Protein AF-A0A6N7Q550-F1 (afdb_monomer_lite)

Organism: NCBI:txid889282

Radius of gyration: 35.79 Å; chains: 1; bounding box: 96×44×86 Å

pLDDT: mean 74.26, std 22.02, range [36.41, 98.5]

Foldseek 3Di:
DDAAQLFLQFDPWDDDPLETDGDDGDDLCPVQPQWDWDQDRHPGIDTHGHFAFDPLQFLQFDRWTTDPSHTGGHGHDFDPPDPQWDWDQDRHPGIDTHGHPPVPVPDPDDDDDDDDDDDDDDDDDDDDDDDDDDDDDDDDDDDDDDDDDDDDPDDPPPPCPNYDHNDPPPPPDDDDDDDDDDDDDDDDDDDDDD

Secondary structure (DSSP, 8-state):
-----S-TTEES-EEETTEEE--EEPP---S-TTEEEEEETTTEEEEEE---B---S-TTEEEEEEETTEEEEEEPP---S-TTEEEEEETTTEEEEEEPTTTTSS---------------------------------------------------TT----B-TT---------------------------

InterPro domains:
  IPR001673 Dictyostelium repeat [PF00526] (27-49)
  IPR001673 Dictyostelium repeat [PF00526] (78-100)

Structure (mmCIF, N/CA/C/O backbone):
data_AF-A0A6N7Q550-F1
#
_entry.id   AF-A0A6N7Q550-F1
#
loop_
_atom_site.group_PDB
_atom_site.id
_atom_site.type_symbol
_atom_site.label_atom_id
_atom_site.label_alt_id
_atom_site.label_comp_id
_atom_site.label_asym_id
_atom_site.label_entity_id
_atom_site.label_seq_id
_atom_site.pdbx_PDB_ins_code
_atom_site.Cartn_x
_atom_site.Cartn_y
_atom_site.Cartn_z
_atom_site.occupancy
_atom_site.B_iso_or_equiv
_atom_site.auth_seq_id
_atom_site.auth_comp_id
_atom_site.auth_asym_id
_atom_site.auth_atom_id
_atom_site.pdbx_PDB_model_num
ATOM 1 N N . MET A 1 1 ? -32.031 -8.265 25.561 1.00 53.53 1 MET A N 1
ATOM 2 C CA . MET A 1 1 ? -31.658 -7.204 26.516 1.00 53.53 1 MET A CA 1
ATOM 3 C C . MET A 1 1 ? -30.189 -6.912 26.286 1.00 53.53 1 MET A C 1
ATOM 5 O O . MET A 1 1 ? -29.394 -7.819 26.474 1.00 53.53 1 MET A O 1
ATOM 9 N N . ALA A 1 2 ? -29.855 -5.738 25.752 1.00 69.31 2 ALA A N 1
ATOM 10 C CA . ALA A 1 2 ? -28.468 -5.368 25.477 1.00 69.31 2 ALA A CA 1
ATOM 11 C C . ALA A 1 2 ? -27.873 -4.733 26.741 1.00 69.31 2 ALA A C 1
ATOM 13 O O . ALA A 1 2 ? -28.322 -3.668 27.162 1.00 69.31 2 ALA A O 1
ATOM 14 N N . CYS A 1 3 ? -26.926 -5.429 27.365 1.00 81.44 3 CYS A N 1
ATOM 15 C CA . CYS A 1 3 ? -26.019 -4.860 28.358 1.00 81.44 3 CYS A CA 1
ATOM 16 C C . CYS A 1 3 ? -24.842 -4.257 27.584 1.00 81.44 3 CYS A C 1
ATOM 18 O O . CYS A 1 3 ? -24.388 -4.889 26.641 1.00 81.44 3 CYS A O 1
ATOM 20 N N . ALA A 1 4 ? -24.352 -3.080 27.960 1.00 87.12 4 ALA A N 1
ATOM 21 C CA . ALA A 1 4 ? -23.122 -2.523 27.403 1.00 87.12 4 ALA A CA 1
ATOM 22 C C . ALA A 1 4 ? -22.236 -2.063 28.560 1.00 87.12 4 ALA A C 1
ATOM 24 O O . ALA A 1 4 ? -22.695 -1.327 29.438 1.00 87.12 4 ALA A O 1
ATOM 25 N N . ASP A 1 5 ? -20.989 -2.515 28.585 1.00 88.00 5 ASP A N 1
ATOM 26 C CA . ASP A 1 5 ? -19.992 -2.138 29.592 1.00 88.00 5 ASP A CA 1
ATOM 27 C C . ASP A 1 5 ? -19.300 -0.799 29.275 1.00 88.00 5 ASP A C 1
ATOM 29 O O . ASP A 1 5 ? -18.474 -0.330 30.050 1.00 88.00 5 ASP A O 1
ATOM 33 N N . GLY A 1 6 ? -19.671 -0.171 28.156 1.00 87.38 6 GLY A N 1
ATOM 34 C CA . GLY A 1 6 ? -19.106 1.100 27.719 1.00 87.38 6 GLY A CA 1
ATOM 35 C C . GLY A 1 6 ? -17.716 0.977 27.093 1.00 87.38 6 GLY A C 1
ATOM 36 O O . GLY A 1 6 ? -17.133 2.016 26.789 1.00 87.38 6 GLY A O 1
ATOM 37 N N . ASP A 1 7 ? -17.213 -0.245 26.889 1.00 91.19 7 ASP A N 1
ATOM 38 C CA . ASP A 1 7 ? -15.961 -0.530 26.199 1.00 91.19 7 ASP A CA 1
ATOM 39 C C . ASP A 1 7 ? -16.253 -1.058 24.787 1.00 91.19 7 ASP A C 1
ATOM 41 O O . ASP A 1 7 ? -16.645 -2.207 24.588 1.00 91.19 7 ASP A O 1
ATOM 45 N N . ALA A 1 8 ? -16.033 -0.213 23.779 1.00 91.94 8 ALA A N 1
ATOM 46 C CA . ALA A 1 8 ? -16.197 -0.580 22.372 1.00 91.94 8 ALA A CA 1
ATOM 47 C C . ALA A 1 8 ? -15.233 -1.697 21.912 1.00 91.94 8 ALA A C 1
ATOM 49 O O . ALA A 1 8 ? -15.414 -2.266 20.832 1.00 91.94 8 ALA A O 1
ATOM 50 N N . CYS A 1 9 ? -14.218 -2.014 22.718 1.00 95.19 9 CYS A N 1
ATOM 51 C CA . CYS A 1 9 ? -13.214 -3.039 22.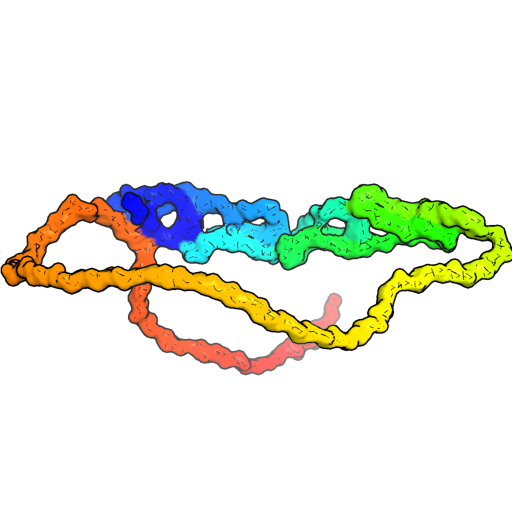461 1.00 95.19 9 CYS A CA 1
ATOM 52 C C . CYS A 1 9 ? -13.575 -4.408 23.011 1.00 95.19 9 CYS A C 1
ATOM 54 O O . CYS A 1 9 ? -12.775 -5.339 22.887 1.00 95.19 9 CYS A O 1
ATOM 56 N N . THR A 1 10 ? -14.762 -4.561 23.592 1.00 92.88 10 THR A N 1
ATOM 57 C CA . THR A 1 10 ? -15.270 -5.862 24.006 1.00 92.88 10 THR A CA 1
ATOM 58 C C . THR A 1 10 ? -16.612 -6.163 23.349 1.00 92.88 10 THR A C 1
ATOM 60 O O . THR A 1 10 ? -17.285 -5.278 22.829 1.00 92.88 10 THR A O 1
ATOM 63 N N . THR A 1 11 ? -16.957 -7.447 23.290 1.00 90.75 11 THR A N 1
ATOM 64 C CA . THR A 1 11 ? -18.253 -7.933 22.799 1.00 90.75 11 THR A CA 1
ATOM 65 C C . THR A 1 11 ? -18.759 -9.073 23.665 1.00 90.75 11 THR A C 1
ATOM 67 O O . THR A 1 11 ? -17.987 -9.736 24.362 1.00 90.75 11 THR A O 1
ATOM 70 N N . GLY A 1 12 ? -20.057 -9.366 23.578 1.00 89.25 12 GLY A N 1
ATOM 71 C CA . GLY A 1 12 ? -20.648 -10.494 24.302 1.00 89.25 12 GLY A CA 1
ATOM 72 C C . GLY A 1 12 ? -20.797 -10.179 25.785 1.00 89.25 12 GLY A C 1
ATOM 73 O O . GLY A 1 12 ? -20.497 -11.005 26.644 1.00 89.25 12 GLY A O 1
ATOM 74 N N . GLU A 1 13 ? -21.231 -8.957 26.062 1.00 89.75 13 GLU A N 1
ATOM 75 C CA . GLU A 1 13 ? -21.339 -8.374 27.382 1.00 89.75 13 GLU A CA 1
ATOM 76 C C . GLU A 1 13 ? -22.322 -9.179 28.225 1.00 89.75 13 GLU A C 1
ATOM 78 O O . GLU A 1 13 ? -23.450 -9.488 27.822 1.00 89.75 13 GLU A O 1
ATOM 83 N N . THR A 1 14 ? -21.897 -9.495 29.442 1.00 88.88 14 THR A N 1
ATOM 84 C CA . THR A 1 14 ? -22.722 -10.220 30.402 1.00 88.88 14 THR A CA 1
ATOM 85 C C . THR A 1 14 ? -23.110 -9.315 31.550 1.00 88.88 14 THR A C 1
ATOM 87 O O . THR A 1 14 ? -22.325 -8.482 31.996 1.00 88.88 14 THR A O 1
ATOM 90 N N . CYS A 1 15 ? -24.317 -9.505 32.070 1.00 88.12 15 CYS A N 1
ATOM 91 C CA . CYS A 1 15 ? -24.703 -8.859 33.310 1.00 88.12 15 CYS A CA 1
ATOM 92 C C . CYS A 1 15 ? -24.323 -9.727 34.504 1.00 88.12 15 CYS A C 1
ATOM 94 O O . CYS A 1 15 ? -24.801 -10.856 34.634 1.00 88.12 15 CYS A O 1
ATOM 96 N N . SER A 1 16 ? -23.505 -9.179 35.397 1.00 85.38 16 SER A N 1
ATOM 97 C CA . SER A 1 16 ? -23.118 -9.829 36.644 1.00 85.38 16 SER A CA 1
ATOM 98 C C . SER A 1 16 ? -23.227 -8.836 37.795 1.00 85.38 16 SER A C 1
ATOM 100 O O . SER A 1 16 ? -22.665 -7.744 37.748 1.00 85.38 16 SER A O 1
ATOM 102 N N . GLY A 1 17 ? -24.006 -9.182 38.824 1.00 79.62 17 GLY A N 1
ATOM 103 C CA . GLY A 1 17 ? -24.169 -8.334 40.012 1.00 79.62 17 GLY A CA 1
ATOM 104 C C . GLY A 1 17 ? -24.778 -6.949 39.745 1.00 79.62 17 GLY A C 1
ATOM 105 O O . GLY A 1 17 ? -24.508 -6.021 40.500 1.00 79.62 17 GLY A O 1
ATOM 106 N N . GLY A 1 18 ? -25.572 -6.794 38.678 1.00 82.44 18 GLY A N 1
ATOM 107 C CA . GLY A 1 18 ? -26.181 -5.515 38.285 1.00 82.44 18 GLY A CA 1
ATOM 108 C C . GLY A 1 18 ? -25.267 -4.574 37.485 1.00 82.44 18 GLY A C 1
ATOM 109 O O . GLY A 1 18 ? -25.652 -3.446 37.174 1.00 82.44 18 GLY A O 1
ATOM 110 N N . ALA A 1 19 ? -24.073 -5.032 37.105 1.00 85.00 19 ALA A N 1
ATOM 111 C CA . ALA A 1 19 ? -23.170 -4.319 36.208 1.00 85.00 19 ALA A CA 1
ATOM 112 C C . ALA A 1 19 ? -22.983 -5.092 34.898 1.00 85.00 19 ALA A C 1
ATOM 114 O O . ALA A 1 19 ? -22.941 -6.326 34.892 1.00 85.00 19 ALA A O 1
ATOM 115 N N . CYS A 1 20 ? -22.862 -4.357 33.793 1.00 88.62 20 CYS A N 1
ATOM 116 C CA . CYS A 1 20 ? -22.411 -4.923 32.527 1.00 88.62 20 CYS A CA 1
ATOM 117 C C . CYS A 1 20 ? -20.894 -5.107 32.562 1.00 88.62 20 CYS A C 1
ATOM 119 O O . CYS A 1 20 ? -20.170 -4.170 32.891 1.00 88.62 20 CYS A O 1
ATOM 121 N N . THR A 1 21 ? -20.425 -6.302 32.220 1.00 88.56 21 THR A N 1
ATOM 122 C CA . THR A 1 21 ? -19.001 -6.618 32.085 1.00 88.56 21 THR A CA 1
ATOM 123 C C . THR A 1 21 ? -18.698 -7.009 30.649 1.00 88.56 21 THR A C 1
ATOM 125 O O . THR A 1 21 ? -19.424 -7.836 30.085 1.00 88.56 21 THR A O 1
ATOM 128 N N . GLY A 1 22 ? -17.618 -6.458 30.096 1.00 89.06 22 GLY A N 1
ATOM 129 C CA . GLY A 1 22 ? -17.110 -6.816 28.780 1.00 89.06 22 GLY A CA 1
ATOM 130 C C . GLY A 1 22 ? -16.807 -8.298 28.659 1.00 89.06 22 GLY A C 1
ATOM 131 O O . GLY A 1 22 ? -16.375 -8.943 29.620 1.00 89.06 22 GLY A O 1
ATOM 132 N N . GLY A 1 23 ? -17.096 -8.844 27.483 1.00 89.25 23 GLY A N 1
ATOM 133 C CA . GLY A 1 23 ? -16.819 -10.236 27.163 1.00 89.25 23 GLY A CA 1
ATOM 134 C C . GLY A 1 23 ? -15.462 -10.394 26.481 1.00 89.25 23 GLY A C 1
ATOM 135 O O . GLY A 1 23 ? -14.417 -10.078 27.046 1.00 89.25 23 GLY A O 1
ATOM 136 N N . ALA A 1 24 ? -15.469 -10.946 25.270 1.00 92.31 24 ALA A N 1
ATOM 137 C CA . ALA A 1 24 ? -14.250 -11.175 24.503 1.00 92.31 24 ALA A CA 1
ATOM 138 C C . ALA A 1 24 ? -13.718 -9.865 23.905 1.00 92.31 24 ALA A C 1
ATOM 140 O O . ALA A 1 24 ? -14.503 -9.019 23.480 1.00 92.31 24 ALA A O 1
ATOM 141 N N . ALA A 1 25 ? -12.390 -9.734 23.826 1.00 92.69 25 ALA A N 1
ATOM 142 C CA . ALA A 1 25 ? -11.756 -8.622 23.127 1.00 92.69 25 ALA A CA 1
ATOM 143 C C . ALA A 1 25 ? -12.104 -8.661 21.632 1.00 92.69 25 ALA A C 1
ATOM 145 O O . ALA A 1 25 ? -11.993 -9.705 20.981 1.00 92.69 25 ALA A O 1
ATOM 146 N N . THR A 1 26 ? -12.508 -7.516 21.098 1.00 92.50 26 THR A N 1
ATOM 147 C CA . THR A 1 26 ? -12.774 -7.324 19.674 1.00 92.50 26 THR A CA 1
ATOM 148 C C . THR A 1 26 ? -11.454 -7.248 18.914 1.00 92.50 26 THR A C 1
ATOM 150 O O . THR A 1 26 ? -10.535 -6.534 19.315 1.00 92.50 26 THR A O 1
ATOM 153 N N . SER A 1 27 ? -11.354 -7.977 17.801 1.00 95.12 27 SER A N 1
ATOM 154 C CA . SER A 1 27 ? -10.226 -7.828 16.879 1.00 95.12 27 SER A CA 1
ATOM 155 C C . SER A 1 27 ? -10.394 -6.546 16.071 1.00 95.12 27 SER A C 1
ATOM 157 O O . SER A 1 27 ? -11.405 -6.395 15.386 1.00 95.12 27 SER A O 1
ATOM 159 N N . CYS A 1 28 ? -9.400 -5.661 16.131 1.00 96.19 28 CYS A N 1
ATOM 160 C CA . CYS A 1 28 ? -9.320 -4.461 15.295 1.00 96.19 28 CYS A CA 1
ATOM 161 C C . CYS A 1 28 ? -8.359 -4.616 14.115 1.00 96.19 28 CYS A C 1
ATOM 163 O O . CYS A 1 28 ? -7.995 -3.619 13.517 1.00 96.19 28 CYS A O 1
ATOM 165 N N . ASP A 1 29 ? -7.942 -5.838 13.792 1.00 96.88 29 ASP A N 1
ATOM 166 C CA . ASP A 1 29 ? -7.138 -6.105 12.599 1.00 96.88 29 ASP A CA 1
ATOM 167 C C . ASP A 1 29 ? -7.963 -5.817 11.333 1.00 96.88 29 ASP A C 1
ATOM 169 O O . ASP A 1 29 ? -8.982 -6.479 11.095 1.00 96.88 29 ASP A O 1
ATOM 173 N N . ASP A 1 30 ? -7.557 -4.814 10.551 1.00 96.88 30 ASP A N 1
ATOM 174 C CA . ASP A 1 30 ? -8.179 -4.481 9.262 1.00 96.88 30 ASP A CA 1
ATOM 175 C C . ASP A 1 30 ? -7.516 -5.198 8.072 1.00 96.88 30 ASP A C 1
ATOM 177 O O . ASP A 1 30 ? -7.965 -5.06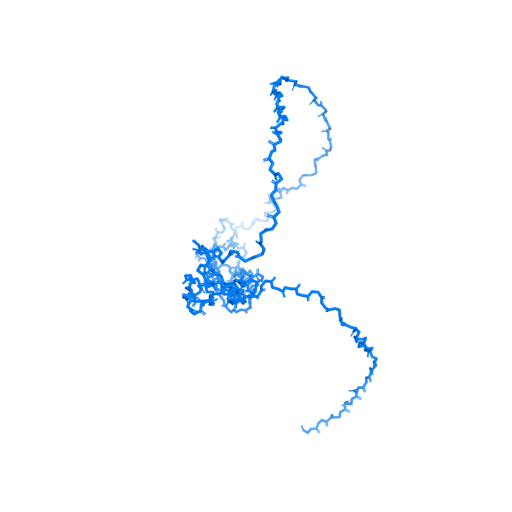8 6.927 1.00 96.88 30 ASP A O 1
ATOM 181 N N . GLY A 1 31 ? -6.480 -5.997 8.336 1.00 96.94 31 GLY A N 1
ATOM 182 C CA . GLY A 1 31 ? -5.702 -6.724 7.345 1.00 96.94 31 GLY A CA 1
ATOM 183 C C . GLY A 1 31 ? -4.740 -5.848 6.543 1.00 96.94 31 GLY A C 1
ATOM 184 O O . GLY A 1 31 ? -4.132 -6.346 5.589 1.00 96.94 31 GLY A O 1
ATOM 185 N N . ASN A 1 32 ? -4.591 -4.566 6.882 1.00 97.19 32 ASN A N 1
ATOM 186 C CA . ASN A 1 32 ? -3.676 -3.663 6.209 1.00 97.19 32 ASN A CA 1
ATOM 187 C C . ASN A 1 32 ? -2.358 -3.549 6.986 1.00 97.19 32 ASN A C 1
ATOM 189 O O . ASN A 1 32 ? -2.243 -2.910 8.020 1.00 97.19 32 ASN A O 1
ATOM 193 N N . LEU A 1 33 ? -1.292 -4.108 6.418 1.00 97.31 33 LEU A N 1
ATOM 194 C CA . LEU A 1 33 ? 0.058 -4.025 6.991 1.00 97.31 33 LEU A CA 1
ATOM 195 C C . LEU A 1 33 ? 0.583 -2.580 7.154 1.00 97.31 33 LEU A C 1
ATOM 197 O O . LEU A 1 33 ? 1.533 -2.343 7.902 1.00 97.31 33 LEU A O 1
ATOM 201 N N . CYS A 1 34 ? -0.006 -1.623 6.430 1.00 98.38 34 CYS A N 1
ATOM 202 C CA . CYS A 1 34 ? 0.349 -0.209 6.487 1.00 98.38 34 CYS A CA 1
ATOM 203 C C . CYS A 1 34 ? -0.445 0.596 7.515 1.00 98.38 34 CYS A C 1
ATOM 205 O O . CYS A 1 34 ? -0.352 1.831 7.528 1.00 98.38 34 CYS A O 1
ATOM 207 N N . THR A 1 35 ? -1.196 -0.076 8.381 1.00 98.31 35 THR A N 1
ATOM 208 C CA . THR A 1 35 ? -1.847 0.512 9.545 1.00 98.31 35 THR A CA 1
ATOM 209 C C . THR A 1 35 ? -1.381 -0.167 10.824 1.00 98.31 35 THR A C 1
ATOM 211 O O . THR A 1 35 ? -1.096 -1.359 10.870 1.00 98.31 35 THR A O 1
ATOM 214 N N . ASP A 1 36 ? -1.262 0.636 11.876 1.00 97.88 36 ASP A N 1
ATOM 215 C CA . ASP A 1 36 ? -1.153 0.145 13.239 1.00 97.88 36 ASP A CA 1
ATOM 216 C C . ASP A 1 36 ? -2.564 0.101 13.826 1.00 97.88 36 ASP A C 1
ATOM 218 O O . ASP A 1 36 ? -3.222 1.142 13.977 1.00 97.88 36 ASP A O 1
ATOM 222 N N . ASP A 1 37 ? -3.014 -1.110 14.139 1.00 97.81 37 ASP A N 1
ATOM 223 C CA . ASP A 1 37 ? -4.346 -1.359 14.667 1.00 97.81 37 ASP A CA 1
ATOM 224 C C . ASP A 1 37 ? -4.368 -1.226 16.182 1.00 97.81 37 ASP A C 1
ATOM 226 O O . ASP A 1 37 ? -3.602 -1.857 16.919 1.00 97.81 37 ASP A O 1
ATOM 230 N N . ALA A 1 38 ? -5.292 -0.410 16.663 1.00 96.31 38 ALA A N 1
ATOM 231 C CA . ALA A 1 38 ? -5.529 -0.229 18.079 1.00 96.31 38 ALA A CA 1
ATOM 232 C C . ALA A 1 38 ? -7.025 -0.151 18.344 1.00 96.31 38 ALA A C 1
ATOM 234 O O . ALA A 1 38 ? -7.793 0.363 17.532 1.00 96.31 38 ALA A O 1
ATOM 235 N N . CYS A 1 39 ? -7.430 -0.634 19.512 1.00 96.94 39 CYS A N 1
ATOM 236 C CA . CYS A 1 39 ? -8.781 -0.433 19.988 1.00 96.94 39 CYS A CA 1
ATOM 237 C C . CYS A 1 39 ? -8.803 0.622 21.093 1.00 96.94 39 CYS A C 1
ATOM 239 O O . CYS A 1 39 ? -8.180 0.444 22.141 1.00 96.94 39 CYS A O 1
ATOM 241 N N . ASP A 1 40 ? -9.519 1.715 20.845 1.00 95.69 40 ASP A N 1
ATOM 242 C CA . ASP A 1 40 ? -9.835 2.720 21.850 1.00 95.69 40 ASP A CA 1
ATOM 243 C C . ASP A 1 40 ? -11.183 2.367 22.508 1.00 95.69 40 ASP A C 1
ATOM 245 O O . ASP A 1 40 ? -12.190 2.269 21.804 1.00 95.69 40 ASP A O 1
ATOM 249 N N . PRO A 1 41 ? -11.256 2.206 23.841 1.00 91.50 41 PRO A N 1
ATOM 250 C CA . PRO A 1 41 ? -12.490 1.803 24.519 1.00 91.50 41 PRO A CA 1
ATOM 251 C C . PRO A 1 41 ? -13.698 2.721 24.292 1.00 91.50 41 PRO A C 1
ATOM 253 O O . PRO A 1 41 ? -14.827 2.321 24.557 1.00 91.50 41 PRO A O 1
ATOM 256 N N . GLN A 1 42 ? -13.496 3.968 23.853 1.00 91.62 42 GLN A N 1
ATOM 257 C CA . GLN A 1 42 ? -14.566 4.940 23.608 1.00 91.62 42 GLN A CA 1
ATOM 258 C C . GLN A 1 42 ? -14.852 5.146 22.119 1.00 91.62 42 GLN A C 1
ATOM 260 O O . GLN A 1 42 ? -16.009 5.322 21.737 1.00 91.62 42 GLN A O 1
ATOM 265 N N . LEU A 1 43 ? -13.815 5.158 21.280 1.00 92.81 43 LEU A N 1
ATOM 266 C CA . LEU A 1 43 ? -13.932 5.393 19.837 1.00 92.81 43 LEU A CA 1
ATOM 267 C C . LEU A 1 43 ? -14.107 4.096 19.034 1.00 92.81 43 LEU A C 1
ATOM 269 O O . LEU A 1 43 ? -14.594 4.145 17.905 1.00 92.81 43 LEU A O 1
ATOM 273 N N . GLY A 1 44 ? -13.755 2.950 19.618 1.00 94.50 44 GLY A N 1
ATOM 274 C CA . GLY A 1 44 ? -13.705 1.651 18.956 1.00 94.50 44 GLY A CA 1
ATOM 275 C C . GLY A 1 44 ? -12.388 1.431 18.215 1.00 94.50 44 GLY A C 1
ATOM 276 O O . GLY A 1 44 ? -11.342 1.964 18.589 1.00 94.50 44 GLY A O 1
ATOM 277 N N . CYS A 1 45 ? -12.432 0.619 17.160 1.00 97.00 45 CYS A N 1
ATOM 278 C CA . CYS A 1 45 ? -11.248 0.331 16.359 1.00 97.00 45 CYS A CA 1
ATOM 279 C C . CYS A 1 45 ? -10.710 1.582 15.657 1.00 97.00 45 CYS A C 1
ATOM 281 O O . CYS A 1 45 ? -11.449 2.377 15.074 1.00 97.00 45 CYS A O 1
ATOM 283 N N . THR A 1 46 ? -9.392 1.723 15.710 1.00 97.44 46 THR A N 1
ATOM 284 C CA . THR A 1 46 ? -8.621 2.795 15.090 1.00 97.44 46 THR A CA 1
ATOM 285 C C . THR A 1 46 ? -7.472 2.186 14.302 1.00 97.44 46 THR A C 1
ATOM 287 O O . THR A 1 46 ? -6.784 1.300 14.803 1.00 97.44 46 THR A O 1
ATOM 290 N N . HIS A 1 47 ? -7.259 2.695 13.090 1.00 97.69 47 HIS A N 1
ATOM 291 C CA . HIS A 1 47 ? -6.243 2.204 12.160 1.00 97.69 47 HIS A CA 1
ATOM 292 C C . HIS A 1 47 ? -5.383 3.392 11.744 1.00 97.69 47 HIS A C 1
ATOM 294 O O . HIS A 1 47 ? -5.828 4.275 11.002 1.00 97.69 47 HIS A O 1
ATOM 300 N N . THR A 1 48 ? -4.175 3.484 12.297 1.00 97.81 48 THR A N 1
ATOM 301 C CA . THR A 1 48 ? -3.301 4.639 12.058 1.00 97.81 48 THR A CA 1
ATOM 302 C C . THR A 1 48 ? -2.273 4.291 11.000 1.00 97.81 48 THR A C 1
ATOM 304 O O . THR A 1 48 ? -1.507 3.356 11.182 1.00 97.81 48 THR A O 1
ATOM 307 N N . ALA A 1 49 ? -2.227 5.059 9.909 1.00 98.25 49 ALA A N 1
ATOM 308 C CA . ALA A 1 49 ? -1.229 4.861 8.862 1.00 98.25 49 ALA A CA 1
ATOM 309 C C . ALA A 1 49 ? 0.195 4.898 9.439 1.00 98.25 49 ALA A C 1
ATOM 311 O O . ALA A 1 49 ? 0.582 5.881 10.079 1.00 98.25 49 ALA A O 1
ATOM 312 N N . ASN A 1 50 ? 0.970 3.851 9.169 1.00 98.12 50 ASN A N 1
ATOM 313 C CA . ASN A 1 50 ? 2.353 3.728 9.608 1.00 98.12 50 ASN A CA 1
ATOM 314 C C . ASN A 1 50 ? 3.333 3.984 8.446 1.00 98.12 50 ASN A C 1
ATOM 316 O O . ASN A 1 50 ? 2.937 4.318 7.325 1.00 98.12 50 ASN A O 1
ATOM 320 N N . THR A 1 51 ? 4.631 3.883 8.740 1.00 98.19 51 THR A N 1
ATOM 321 C CA . THR A 1 51 ? 5.721 4.076 7.767 1.00 98.19 51 THR A CA 1
ATOM 322 C C . THR A 1 51 ? 6.673 2.882 7.722 1.00 98.19 51 THR A C 1
ATOM 324 O O . THR A 1 51 ? 7.875 3.049 7.500 1.00 98.19 51 THR A O 1
ATOM 327 N N . ALA A 1 52 ? 6.172 1.688 8.043 1.00 98.12 52 ALA A N 1
ATOM 328 C CA . ALA A 1 52 ? 6.980 0.478 8.050 1.00 98.12 52 ALA A CA 1
ATOM 329 C C . ALA A 1 52 ? 7.393 0.075 6.618 1.00 98.12 52 ALA A C 1
ATOM 331 O O . ALA A 1 52 ? 6.701 0.427 5.658 1.00 98.12 52 ALA A O 1
ATOM 332 N N . PRO A 1 53 ? 8.511 -0.659 6.449 1.00 98.12 53 PRO A N 1
ATOM 333 C CA . PRO A 1 53 ? 8.812 -1.329 5.189 1.00 98.12 53 PRO A CA 1
ATOM 334 C C . PRO A 1 53 ? 7.689 -2.295 4.808 1.00 98.12 53 PRO A C 1
ATOM 336 O O . PRO A 1 53 ? 7.122 -2.963 5.675 1.00 98.12 53 PRO A O 1
ATOM 339 N N . CYS A 1 54 ? 7.404 -2.386 3.518 1.00 98.25 54 CYS A N 1
ATOM 340 C CA . CYS A 1 54 ? 6.378 -3.262 2.970 1.00 98.25 54 CYS A CA 1
ATOM 341 C C . CYS A 1 54 ? 6.786 -3.750 1.576 1.00 98.25 54 CYS A C 1
ATOM 343 O O . CYS A 1 54 ? 7.879 -3.438 1.127 1.00 98.25 54 CYS A O 1
ATOM 345 N N . GLU A 1 55 ? 5.926 -4.519 0.910 1.00 97.44 55 GLU A N 1
ATOM 346 C CA . GLU A 1 55 ? 6.114 -4.936 -0.483 1.00 97.44 55 GLU A CA 1
ATOM 347 C C . GLU A 1 55 ? 4.816 -4.639 -1.242 1.00 97.44 55 GLU A C 1
ATOM 349 O O . GLU A 1 55 ? 3.760 -5.173 -0.885 1.00 97.44 55 GLU A O 1
ATOM 354 N N . ASP A 1 56 ? 4.867 -3.770 -2.256 1.00 96.75 56 ASP A N 1
ATOM 355 C CA . ASP A 1 56 ? 3.682 -3.370 -3.034 1.00 96.75 56 ASP A CA 1
ATOM 356 C C . ASP A 1 56 ? 3.373 -4.346 -4.188 1.00 96.75 56 ASP A C 1
ATOM 358 O O . ASP A 1 56 ? 2.338 -4.250 -4.854 1.00 96.75 56 ASP A O 1
ATOM 362 N N . GLY A 1 57 ? 4.256 -5.332 -4.385 1.00 96.62 57 GLY A N 1
ATOM 363 C CA . GLY A 1 57 ? 4.133 -6.384 -5.389 1.00 96.62 57 GLY A CA 1
ATOM 364 C C . GLY A 1 57 ? 4.488 -5.938 -6.808 1.00 96.62 57 GLY A C 1
ATOM 365 O O . GLY A 1 57 ? 4.301 -6.721 -7.741 1.00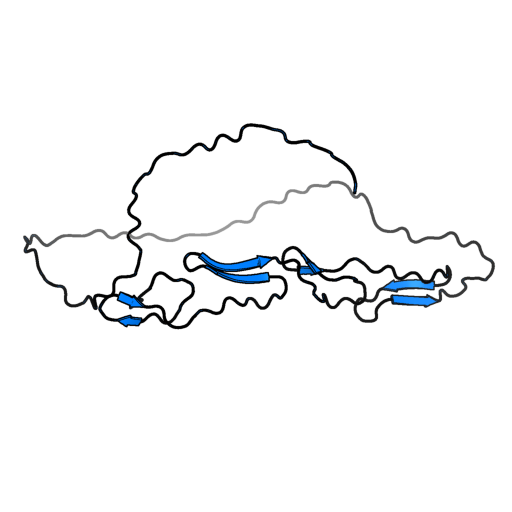 96.62 57 GLY A O 1
ATOM 366 N N . ASN A 1 58 ? 4.993 -4.718 -6.992 1.00 97.75 58 ASN A N 1
ATOM 367 C CA . ASN A 1 58 ? 5.389 -4.184 -8.282 1.00 97.75 58 ASN A CA 1
ATOM 368 C C . ASN A 1 58 ? 6.911 -4.307 -8.477 1.00 97.75 58 ASN A C 1
ATOM 370 O O . ASN A 1 58 ? 7.721 -3.662 -7.825 1.00 97.75 58 ASN A O 1
ATOM 374 N N . ALA A 1 59 ? 7.349 -5.095 -9.458 1.00 97.50 59 ALA A N 1
ATOM 375 C CA . ALA A 1 59 ? 8.774 -5.232 -9.778 1.00 97.50 59 ALA A CA 1
ATOM 376 C C . ALA A 1 59 ? 9.425 -3.907 -10.250 1.00 97.50 59 ALA A C 1
ATOM 378 O O . ALA A 1 59 ? 10.656 -3.763 -10.254 1.00 97.50 59 ALA A O 1
ATOM 379 N N . CYS A 1 60 ? 8.600 -2.937 -10.651 1.00 98.00 60 CYS A N 1
ATOM 380 C CA . CYS A 1 60 ? 8.988 -1.605 -11.105 1.00 98.00 60 CYS A CA 1
ATOM 381 C C . CYS A 1 60 ? 9.050 -0.558 -10.000 1.00 98.00 60 CYS A C 1
ATOM 383 O O . CYS A 1 60 ? 9.250 0.620 -10.302 1.00 98.00 60 CYS A O 1
ATOM 385 N N . THR A 1 61 ? 8.904 -0.949 -8.743 1.00 97.88 61 THR A N 1
ATOM 386 C CA . THR A 1 61 ? 9.147 -0.088 -7.590 1.00 97.88 61 THR A CA 1
ATOM 387 C C . THR A 1 61 ? 10.376 -0.562 -6.817 1.00 97.88 61 THR A C 1
ATOM 389 O O . THR A 1 61 ? 10.985 -1.604 -7.096 1.00 97.88 61 THR A O 1
ATOM 392 N N . LEU A 1 62 ? 10.875 0.326 -5.966 1.00 97.25 62 LEU A N 1
ATOM 393 C CA . LEU A 1 62 ? 12.027 0.116 -5.105 1.00 97.25 62 LEU A CA 1
ATOM 394 C C . LEU A 1 62 ? 11.780 0.810 -3.771 1.00 97.25 62 LEU A C 1
ATOM 396 O O . LEU A 1 62 ? 11.207 1.902 -3.738 1.00 97.25 62 LEU A O 1
ATOM 400 N N . ASP A 1 63 ? 12.365 0.237 -2.720 1.00 97.38 63 ASP A N 1
ATOM 401 C CA . ASP A 1 63 ? 12.315 0.732 -1.341 1.00 97.38 63 ASP A CA 1
ATOM 402 C C . ASP A 1 63 ? 10.879 1.028 -0.898 1.00 97.38 63 ASP A C 1
ATOM 404 O O . ASP A 1 63 ? 10.558 2.129 -0.443 1.00 97.38 63 ASP A O 1
ATOM 408 N N . ASP A 1 64 ? 10.029 0.025 -1.086 1.00 98.44 64 ASP A N 1
ATOM 409 C CA . ASP A 1 64 ? 8.621 0.049 -0.738 1.00 98.44 64 ASP A CA 1
ATOM 410 C C . ASP A 1 64 ? 8.438 0.311 0.758 1.00 98.44 64 ASP A C 1
ATOM 412 O O . ASP A 1 64 ? 9.049 -0.317 1.634 1.00 98.44 64 ASP A O 1
ATOM 416 N N . ALA A 1 65 ? 7.586 1.284 1.053 1.00 98.44 65 ALA A N 1
ATOM 417 C CA . ALA A 1 65 ? 7.251 1.654 2.410 1.00 98.44 65 ALA A CA 1
ATOM 418 C C . ALA A 1 65 ? 5.798 2.100 2.493 1.00 98.44 65 ALA A C 1
ATOM 420 O O . ALA A 1 65 ? 5.199 2.603 1.538 1.00 98.44 65 ALA A O 1
ATOM 421 N N . CYS A 1 66 ? 5.234 1.934 3.677 1.00 98.50 66 CYS A N 1
ATOM 422 C CA . CYS A 1 66 ? 3.908 2.421 3.965 1.00 98.50 66 CYS A CA 1
ATOM 423 C C . CYS A 1 66 ? 3.889 3.951 3.953 1.00 98.50 66 CYS A C 1
ATOM 425 O O . CYS A 1 66 ? 4.714 4.626 4.574 1.00 98.50 66 CYS A O 1
ATOM 427 N N . ALA A 1 67 ? 2.927 4.507 3.227 1.00 97.25 67 ALA A N 1
ATOM 428 C CA . ALA A 1 67 ? 2.645 5.928 3.209 1.00 97.25 67 ALA A CA 1
ATOM 429 C C . ALA A 1 67 ? 1.136 6.124 3.084 1.00 97.25 67 ALA A C 1
ATOM 431 O O . ALA A 1 67 ? 0.504 5.633 2.153 1.00 97.25 67 ALA A O 1
ATOM 432 N N . PHE A 1 68 ? 0.551 6.857 4.033 1.00 96.69 68 PHE A N 1
ATOM 433 C CA . PHE A 1 68 ? -0.886 7.158 4.045 1.00 96.69 68 PHE A CA 1
ATOM 434 C C . PHE A 1 68 ? -1.787 5.905 3.979 1.00 96.69 68 PHE A C 1
ATOM 436 O O . PHE A 1 68 ? -2.855 5.943 3.376 1.00 96.69 68 PHE A O 1
ATOM 443 N N . GLY A 1 69 ? -1.355 4.801 4.602 1.00 97.19 69 GLY A N 1
ATOM 444 C CA . GLY A 1 69 ? -2.107 3.543 4.654 1.00 97.19 69 GLY A CA 1
ATOM 445 C C . GLY A 1 69 ? -1.991 2.683 3.393 1.00 97.19 69 GLY A C 1
ATOM 446 O O . GLY A 1 69 ? -2.732 1.717 3.256 1.00 97.19 69 GLY A O 1
ATOM 447 N N . VAL A 1 70 ? -1.081 3.018 2.475 1.00 97.81 70 VAL A N 1
ATOM 448 C CA . VAL A 1 70 ? -0.832 2.262 1.243 1.00 97.81 70 VAL A CA 1
ATOM 449 C C . VAL A 1 70 ? 0.648 1.915 1.157 1.00 97.81 70 VAL A C 1
ATOM 451 O O . VAL A 1 70 ? 1.501 2.752 1.452 1.00 97.81 70 VAL A O 1
ATOM 454 N N . CYS A 1 71 ? 0.951 0.688 0.742 1.00 98.25 71 CYS A N 1
ATOM 455 C CA . CYS A 1 71 ? 2.316 0.303 0.418 1.00 98.25 71 CYS A CA 1
ATOM 456 C C . CYS A 1 71 ? 2.695 0.865 -0.955 1.00 98.25 71 CYS A C 1
ATOM 458 O O . CYS A 1 71 ? 1.996 0.611 -1.936 1.00 98.25 71 CYS A O 1
ATOM 460 N N . THR A 1 72 ? 3.763 1.657 -1.024 1.00 97.00 72 THR A N 1
ATOM 461 C CA . THR A 1 72 ? 4.240 2.250 -2.278 1.00 97.00 72 THR A CA 1
ATOM 462 C C . THR A 1 72 ? 5.757 2.367 -2.266 1.00 97.00 72 THR A C 1
ATOM 464 O O . THR A 1 72 ? 6.349 2.759 -1.261 1.00 97.00 72 THR A O 1
ATOM 467 N N . GLY A 1 73 ? 6.391 2.105 -3.406 1.00 97.06 73 GLY A N 1
ATOM 468 C CA . GLY A 1 73 ? 7.806 2.419 -3.615 1.00 97.06 73 GLY A CA 1
ATOM 469 C C . GLY A 1 73 ? 8.061 3.598 -4.549 1.00 97.06 73 GLY A C 1
ATOM 470 O O . GLY A 1 73 ? 7.149 4.220 -5.106 1.00 97.06 73 GLY A O 1
ATOM 471 N N . ARG A 1 74 ? 9.346 3.908 -4.752 1.00 97.19 74 ARG A N 1
ATOM 472 C CA . ARG A 1 74 ? 9.784 4.827 -5.816 1.00 97.19 74 ARG A CA 1
ATOM 473 C C . ARG A 1 74 ? 9.835 4.094 -7.154 1.00 97.19 74 ARG A C 1
ATOM 475 O O . ARG A 1 74 ? 10.244 2.940 -7.210 1.00 97.19 74 ARG A O 1
ATOM 482 N N . ALA A 1 75 ? 9.520 4.789 -8.244 1.00 96.94 75 ALA A N 1
ATOM 483 C CA . ALA A 1 75 ? 9.644 4.217 -9.582 1.00 96.94 75 ALA A CA 1
ATOM 484 C C . ALA A 1 75 ? 11.093 3.783 -9.875 1.00 96.94 75 ALA A C 1
ATOM 486 O O . ALA A 1 75 ? 12.042 4.564 -9.736 1.00 96.94 75 ALA A O 1
ATOM 487 N N . ARG A 1 76 ? 11.253 2.531 -10.302 1.00 96.44 76 ARG A N 1
ATOM 488 C CA . ARG A 1 76 ? 12.490 1.978 -10.844 1.00 96.44 76 ARG A CA 1
ATOM 489 C C . ARG A 1 76 ? 12.708 2.537 -12.245 1.00 96.44 76 ARG A C 1
ATOM 491 O O . ARG A 1 76 ? 11.816 2.508 -13.087 1.00 96.44 76 ARG A O 1
ATOM 498 N N . VAL A 1 77 ? 13.923 3.006 -12.503 1.00 96.56 77 VAL A N 1
ATOM 499 C CA . VAL A 1 77 ? 14.355 3.390 -13.849 1.00 96.56 77 VAL A CA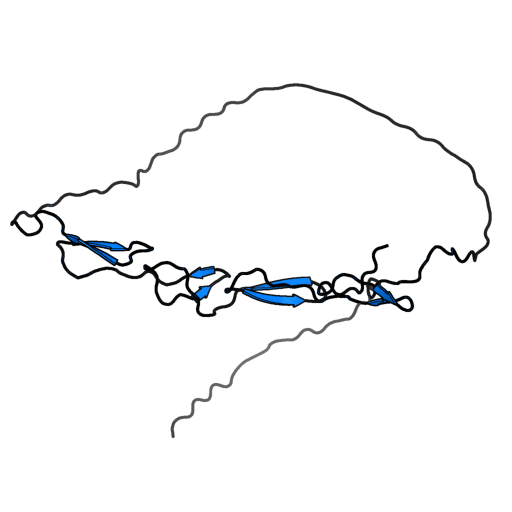 1
ATOM 500 C C . VAL A 1 77 ? 14.953 2.160 -14.522 1.00 96.56 77 VAL A C 1
ATOM 502 O O . VAL A 1 77 ? 15.961 1.632 -14.053 1.00 96.56 77 VAL A O 1
ATOM 505 N N . CYS A 1 78 ? 14.324 1.710 -15.603 1.00 96.69 78 CYS A N 1
ATOM 506 C CA . CYS A 1 78 ? 14.843 0.664 -16.475 1.00 96.69 78 CYS A CA 1
ATOM 507 C C . CYS A 1 78 ? 15.464 1.353 -17.681 1.00 96.69 78 CYS A C 1
ATOM 509 O O . CYS A 1 78 ? 14.734 1.799 -18.553 1.00 96.69 78 CYS A O 1
ATOM 511 N N . VAL A 1 79 ? 16.784 1.523 -17.663 1.00 96.75 79 VAL A N 1
ATOM 512 C CA . VAL A 1 79 ? 17.564 2.032 -18.796 1.00 96.75 79 VAL A CA 1
ATOM 513 C C . VAL A 1 79 ? 18.867 1.248 -18.833 1.00 96.75 79 VAL A C 1
ATOM 515 O O . VAL A 1 79 ? 19.588 1.240 -17.831 1.00 96.75 79 VAL A O 1
ATOM 518 N N . ASP A 1 80 ? 19.168 0.584 -19.947 1.00 95.69 80 ASP A N 1
ATOM 519 C CA . ASP A 1 80 ? 20.406 -0.197 -20.101 1.00 95.69 80 ASP A CA 1
ATOM 520 C C . ASP A 1 80 ? 21.545 0.599 -20.771 1.00 95.69 80 ASP A C 1
ATOM 522 O O . ASP A 1 80 ? 22.716 0.218 -20.691 1.00 95.69 80 ASP A O 1
ATOM 526 N N . GLY A 1 81 ? 21.213 1.760 -21.342 1.00 95.62 81 GLY A N 1
ATOM 527 C CA . GLY A 1 81 ? 22.148 2.664 -22.000 1.00 95.62 81 GLY A CA 1
ATOM 528 C C . GLY A 1 81 ? 22.378 2.359 -23.481 1.00 95.62 81 GLY A C 1
ATOM 529 O O . GLY A 1 81 ? 23.179 3.064 -24.103 1.00 95.62 81 GLY A O 1
ATOM 530 N N . ASP A 1 82 ? 21.694 1.367 -24.050 1.00 94.25 82 ASP A N 1
ATOM 531 C CA . ASP A 1 82 ? 21.676 1.116 -25.483 1.00 94.25 82 ASP A CA 1
ATOM 532 C C . ASP A 1 82 ? 20.575 1.974 -26.145 1.00 94.25 82 ASP A C 1
ATOM 534 O O . ASP A 1 82 ? 19.394 1.821 -25.856 1.00 94.25 82 ASP A O 1
ATOM 538 N N . PRO A 1 83 ? 20.900 2.909 -27.058 1.00 92.00 83 PRO A N 1
ATOM 539 C CA . PRO A 1 83 ? 19.870 3.653 -27.788 1.00 92.00 83 PRO A CA 1
ATOM 540 C C . PRO A 1 83 ? 19.045 2.771 -28.743 1.00 92.00 83 PRO A C 1
ATOM 542 O O . PRO A 1 83 ? 18.090 3.260 -29.349 1.00 92.00 83 PRO A O 1
ATOM 545 N N . CYS A 1 84 ? 19.447 1.513 -28.934 1.00 95.62 84 CYS A N 1
ATOM 546 C CA . CYS A 1 84 ? 18.801 0.532 -29.789 1.00 95.62 84 CYS A CA 1
ATOM 547 C C . CYS A 1 84 ? 17.901 -0.450 -29.046 1.00 95.62 84 CYS A C 1
ATOM 549 O O . CYS A 1 84 ? 17.496 -1.453 -29.636 1.00 95.62 84 CYS A O 1
ATOM 551 N N . THR A 1 85 ? 17.534 -0.150 -27.806 1.00 95.25 85 THR A N 1
ATOM 552 C CA . THR A 1 85 ? 16.503 -0.864 -27.058 1.00 95.25 85 THR A CA 1
ATOM 553 C C . THR A 1 85 ? 15.330 0.058 -26.731 1.00 95.25 85 THR A C 1
ATOM 555 O O . THR A 1 85 ? 15.477 1.263 -26.535 1.00 95.25 85 THR A O 1
ATOM 558 N N . ASP A 1 86 ? 14.128 -0.514 -26.745 1.00 95.50 86 ASP A N 1
ATOM 559 C CA . ASP A 1 86 ? 12.949 0.077 -26.128 1.00 95.50 86 ASP A CA 1
ATOM 560 C C . ASP A 1 86 ? 12.897 -0.406 -24.679 1.00 95.50 86 ASP A C 1
ATOM 562 O O . ASP A 1 86 ? 12.669 -1.594 -24.400 1.00 95.50 86 ASP A O 1
ATOM 566 N N . ASP A 1 87 ? 13.175 0.522 -23.770 1.00 97.38 87 ASP A N 1
ATOM 567 C CA . ASP A 1 87 ? 13.305 0.243 -22.353 1.00 97.38 87 ASP A CA 1
ATOM 568 C C . ASP A 1 87 ? 11.959 0.459 -21.667 1.00 97.38 87 ASP A C 1
ATOM 570 O O . ASP A 1 87 ? 11.393 1.556 -21.646 1.00 97.38 87 ASP A O 1
ATOM 574 N N . SER A 1 88 ? 11.435 -0.601 -21.065 1.00 96.62 88 SER A N 1
ATOM 575 C CA . SER A 1 88 ? 10.160 -0.562 -20.359 1.00 96.62 88 SER A CA 1
ATOM 576 C C . SER A 1 88 ? 10.245 -1.321 -19.044 1.00 96.62 88 SER A C 1
ATOM 578 O O . SER A 1 88 ? 11.177 -2.085 -18.786 1.00 96.62 88 SER A O 1
ATOM 580 N N . CYS A 1 89 ? 9.272 -1.082 -18.172 1.00 98.12 89 CYS A N 1
ATOM 581 C CA . CYS A 1 89 ? 9.156 -1.825 -16.933 1.00 98.12 89 CYS A CA 1
ATOM 582 C C . CYS A 1 89 ? 7.787 -2.489 -16.851 1.00 98.12 89 CYS A C 1
ATOM 584 O O . CYS A 1 89 ? 6.759 -1.810 -16.853 1.00 98.12 89 CYS A O 1
ATOM 586 N N . ASP A 1 90 ? 7.796 -3.816 -16.783 1.00 97.81 90 ASP A N 1
ATOM 587 C CA . ASP A 1 90 ? 6.609 -4.621 -16.540 1.00 97.81 90 ASP A CA 1
ATOM 588 C C . ASP A 1 90 ? 6.436 -4.835 -15.026 1.00 97.81 90 ASP A C 1
ATOM 590 O O . ASP A 1 90 ? 7.383 -5.267 -14.364 1.00 97.81 90 ASP A O 1
ATOM 594 N N . PRO A 1 91 ? 5.254 -4.565 -14.447 1.00 96.31 91 PRO A N 1
ATOM 595 C CA . PRO A 1 91 ? 5.060 -4.616 -13.000 1.00 96.31 91 PRO A CA 1
ATOM 596 C C . PRO A 1 91 ? 5.227 -6.014 -12.389 1.00 96.31 91 PRO A C 1
ATOM 598 O O . PRO A 1 91 ? 5.343 -6.126 -11.174 1.00 96.31 91 PRO A O 1
ATOM 601 N N . VAL A 1 92 ? 5.261 -7.078 -13.196 1.00 97.06 92 VAL A N 1
ATOM 602 C CA . VAL A 1 92 ? 5.469 -8.457 -12.733 1.00 97.06 92 VAL A CA 1
ATOM 603 C C . VAL A 1 92 ? 6.856 -8.962 -13.129 1.00 97.06 92 VAL A C 1
ATOM 605 O O . VAL A 1 92 ? 7.583 -9.506 -12.300 1.00 97.06 92 VAL A O 1
ATOM 608 N N . ALA A 1 93 ? 7.237 -8.794 -14.394 1.00 96.62 93 ALA A N 1
ATOM 609 C CA . ALA A 1 93 ? 8.488 -9.308 -14.944 1.00 96.62 93 ALA A CA 1
ATOM 610 C C . ALA A 1 93 ? 9.696 -8.385 -14.693 1.00 96.62 93 ALA A C 1
ATOM 612 O O . ALA A 1 93 ? 10.838 -8.823 -14.838 1.00 96.62 93 ALA A O 1
ATOM 613 N N . GLY A 1 94 ? 9.471 -7.126 -14.310 1.00 97.06 94 GLY A N 1
ATOM 614 C CA . GLY A 1 94 ? 10.507 -6.123 -14.078 1.00 97.06 94 GLY A CA 1
ATOM 615 C C . GLY A 1 94 ? 11.000 -5.461 -15.365 1.00 97.06 94 GLY A C 1
ATOM 616 O O . GLY A 1 94 ? 10.271 -5.352 -16.351 1.00 97.06 94 GLY A O 1
ATOM 617 N N . CYS A 1 95 ? 12.248 -4.988 -15.349 1.00 98.00 95 CYS A N 1
ATOM 618 C CA . CYS A 1 95 ? 12.831 -4.281 -16.488 1.00 98.00 95 CYS A CA 1
ATOM 619 C C . CYS A 1 95 ? 12.927 -5.168 -17.734 1.00 98.00 95 CYS A C 1
ATOM 621 O O . CYS A 1 95 ? 13.473 -6.271 -17.679 1.00 98.00 95 CYS A O 1
ATOM 623 N N . GLN A 1 96 ? 12.445 -4.640 -18.855 1.00 98.06 96 GLN A N 1
ATOM 624 C CA . GLN A 1 96 ? 12.533 -5.235 -20.181 1.00 98.06 96 GLN A CA 1
ATOM 625 C C . GLN A 1 96 ? 13.300 -4.286 -21.101 1.00 98.06 96 GLN A C 1
ATOM 627 O O . GLN A 1 96 ? 13.043 -3.083 -21.104 1.00 98.06 96 GLN A O 1
ATOM 632 N N . TYR A 1 97 ? 14.203 -4.850 -21.897 1.00 97.19 97 TYR A N 1
ATOM 633 C CA . TYR A 1 97 ? 15.021 -4.124 -22.866 1.00 97.19 97 TYR A CA 1
ATOM 634 C C . TYR A 1 97 ? 14.836 -4.808 -24.217 1.00 97.19 97 TYR A C 1
ATOM 636 O O . TYR A 1 97 ? 15.414 -5.867 -24.478 1.00 97.19 97 TYR A O 1
ATOM 644 N N . VAL A 1 98 ? 13.922 -4.285 -25.035 1.00 96.31 98 VAL A N 1
ATOM 645 C CA . VAL A 1 98 ? 13.522 -4.938 -26.287 1.00 96.31 98 VAL A CA 1
ATOM 646 C C . VAL A 1 98 ? 14.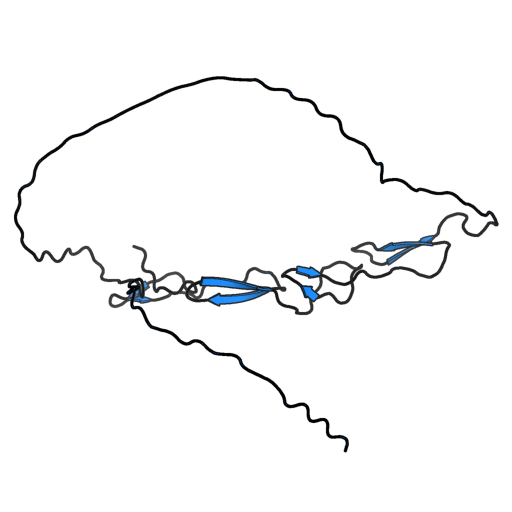302 -4.322 -27.447 1.00 96.31 98 VAL A C 1
ATOM 648 O O . VAL A 1 98 ? 14.143 -3.131 -27.693 1.00 96.31 98 VAL A O 1
ATOM 651 N N . PRO A 1 99 ? 15.113 -5.089 -28.201 1.00 95.25 99 PRO A N 1
ATOM 652 C CA . PRO A 1 99 ? 15.859 -4.539 -29.327 1.00 95.25 99 PRO A CA 1
ATOM 653 C C . PRO A 1 99 ? 14.945 -3.901 -30.376 1.00 95.25 99 PRO A C 1
ATOM 655 O O . PRO A 1 99 ? 13.991 -4.525 -30.850 1.00 95.25 99 PRO A O 1
ATOM 658 N N . ILE A 1 100 ? 15.279 -2.679 -30.780 1.00 92.88 100 ILE A N 1
ATOM 659 C CA . ILE A 1 100 ? 14.612 -1.944 -31.849 1.00 92.88 100 ILE A CA 1
ATOM 660 C C . ILE A 1 100 ? 15.175 -2.434 -33.191 1.00 92.88 100 ILE A C 1
ATOM 662 O O . ILE A 1 100 ? 16.378 -2.294 -33.444 1.00 92.88 100 ILE A O 1
ATOM 666 N N . PRO A 1 101 ? 14.336 -2.990 -34.087 1.00 91.00 101 PRO A N 1
ATOM 667 C CA . PRO A 1 101 ? 14.781 -3.393 -35.415 1.00 91.00 101 PRO A CA 1
ATOM 668 C C . PRO A 1 101 ? 15.397 -2.222 -36.190 1.00 91.00 101 PRO A C 1
ATOM 670 O O . PRO A 1 101 ? 14.909 -1.096 -36.131 1.00 91.00 101 PRO A O 1
ATOM 673 N N . ASP A 1 102 ? 16.473 -2.505 -36.927 1.00 85.38 102 ASP A N 1
ATOM 674 C CA . ASP A 1 102 ? 17.193 -1.557 -37.792 1.00 85.38 102 ASP A CA 1
ATOM 675 C C . ASP A 1 102 ? 17.887 -0.375 -37.084 1.00 85.38 102 ASP A C 1
ATOM 677 O O . ASP A 1 102 ? 18.432 0.519 -37.745 1.00 85.38 102 ASP A O 1
ATOM 681 N N . CYS A 1 103 ? 17.976 -0.395 -35.752 1.00 83.12 103 CYS A N 1
ATOM 682 C CA . CYS A 1 103 ? 18.751 0.585 -35.005 1.00 83.12 103 CYS A CA 1
ATOM 683 C C . CYS A 1 103 ? 20.259 0.344 -35.198 1.00 83.12 103 CYS A C 1
ATOM 685 O O . CYS A 1 103 ? 20.847 -0.588 -34.660 1.00 83.12 103 CYS A O 1
ATOM 687 N N . GLY A 1 104 ? 20.887 1.152 -36.054 1.00 71.94 104 GLY A N 1
ATOM 688 C CA . GLY A 1 104 ? 22.323 1.072 -36.355 1.00 71.94 104 GLY A CA 1
ATOM 689 C C . GLY A 1 104 ? 22.667 1.118 -37.843 1.00 71.94 104 GLY A C 1
ATOM 690 O O . GLY A 1 104 ? 23.810 1.397 -38.201 1.00 71.94 104 GLY A O 1
ATOM 691 N N . SER A 1 105 ? 21.689 0.951 -38.735 1.00 66.94 105 SER A N 1
ATOM 692 C CA . SER A 1 105 ? 21.915 1.045 -40.182 1.00 66.94 105 SER A CA 1
ATOM 693 C C . SER A 1 105 ? 21.783 2.486 -40.689 1.00 66.94 105 SER A C 1
ATOM 695 O O . SER A 1 105 ? 20.894 2.805 -41.466 1.00 66.94 105 SER A O 1
ATOM 697 N N . GLY A 1 106 ? 22.670 3.381 -40.238 1.00 62.81 106 GLY A N 1
ATOM 698 C CA . GLY A 1 106 ? 23.072 4.598 -40.968 1.00 62.81 106 GLY A CA 1
ATOM 699 C C . GLY A 1 106 ? 21.995 5.583 -41.462 1.00 62.81 106 GLY A C 1
ATOM 700 O O . GLY A 1 106 ? 22.278 6.351 -42.380 1.00 62.81 106 GLY A O 1
ATOM 701 N N . GLY A 1 107 ? 20.791 5.601 -40.893 1.00 55.09 107 GLY A N 1
ATOM 702 C CA . GLY A 1 107 ? 19.727 6.530 -41.267 1.00 55.09 107 GLY A CA 1
ATOM 703 C C . GLY A 1 107 ? 19.341 7.414 -40.093 1.00 55.09 107 GLY A C 1
ATOM 704 O O . GLY A 1 107 ? 18.743 6.938 -39.135 1.00 55.09 107 GLY A O 1
ATOM 705 N N . GLY A 1 108 ? 19.647 8.709 -40.173 1.00 62.53 108 GLY A N 1
ATOM 706 C CA . GLY A 1 108 ? 19.012 9.706 -39.317 1.00 62.53 108 GLY A CA 1
ATOM 707 C C . GLY A 1 108 ? 17.501 9.684 -39.544 1.00 62.53 108 GLY A C 1
ATOM 708 O O . GLY A 1 108 ? 17.003 10.292 -40.486 1.00 62.53 108 GLY A O 1
ATOM 709 N N . GLY A 1 109 ? 16.780 8.958 -38.696 1.00 55.03 109 GLY A N 1
ATOM 710 C CA . GLY A 1 109 ? 15.326 8.908 -38.673 1.00 55.03 109 GLY A CA 1
ATOM 711 C C . GLY A 1 109 ? 14.795 9.884 -37.639 1.00 55.03 109 GLY A C 1
ATOM 712 O O . GLY A 1 109 ? 14.580 9.530 -36.488 1.00 55.03 109 GLY A O 1
ATOM 713 N N . SER A 1 110 ? 14.585 11.131 -38.050 1.00 68.25 110 SER A N 1
ATOM 714 C CA . SER A 1 110 ? 13.585 11.966 -37.391 1.00 68.25 110 SER A CA 1
ATOM 715 C C . SER A 1 110 ? 12.197 11.420 -37.732 1.00 68.25 110 SER A C 1
ATOM 717 O O . SER A 1 110 ? 11.877 11.270 -38.908 1.00 68.25 110 SER A O 1
ATOM 719 N N . GLY A 1 111 ? 11.375 11.182 -36.712 1.00 58.12 111 GLY A N 1
ATOM 720 C CA . GLY A 1 111 ? 9.947 10.870 -36.832 1.00 58.12 111 GLY A CA 1
ATOM 721 C C . GLY A 1 111 ? 9.589 9.676 -35.949 1.00 58.12 111 GLY A C 1
ATOM 722 O O . GLY A 1 111 ? 9.999 8.568 -36.238 1.00 58.12 111 GLY A O 1
ATOM 723 N N . GLY A 1 112 ? 8.879 9.797 -34.834 1.00 62.12 112 GLY A N 1
ATOM 724 C CA . GLY A 1 112 ? 7.906 10.808 -34.453 1.00 62.12 112 GLY A CA 1
ATOM 725 C C . GLY A 1 112 ? 6.588 10.094 -34.175 1.00 62.12 112 GLY A C 1
ATOM 726 O O . GLY A 1 112 ? 5.956 9.567 -35.083 1.00 62.12 112 GLY A O 1
ATOM 727 N N . SER A 1 113 ? 6.163 10.097 -32.919 1.00 60.16 113 SER A N 1
ATOM 728 C CA . SER A 1 113 ? 4.759 9.949 -32.532 1.00 60.16 113 SER A CA 1
ATOM 729 C C . SER A 1 113 ? 4.534 10.806 -31.298 1.00 60.16 113 SER A C 1
ATOM 731 O O . SER A 1 113 ? 4.438 10.339 -30.171 1.00 60.16 113 SER A O 1
ATOM 733 N N . GLY A 1 114 ? 4.494 12.113 -31.554 1.00 56.91 114 GLY A N 1
ATOM 734 C CA . GLY A 1 114 ? 3.632 12.989 -30.786 1.00 56.91 114 GLY A CA 1
ATOM 735 C C . GLY A 1 114 ? 2.170 12.647 -31.089 1.00 56.91 114 GLY A C 1
ATOM 736 O O . GLY A 1 114 ? 1.787 12.476 -32.244 1.00 56.91 114 GLY A O 1
ATOM 737 N N . GLY A 1 115 ? 1.380 12.563 -30.026 1.00 53.16 115 GLY A N 1
ATOM 738 C CA . GLY A 1 115 ? -0.066 12.349 -30.005 1.00 53.16 115 GLY A CA 1
ATOM 739 C C . GLY A 1 115 ? -0.395 11.774 -28.628 1.00 53.16 115 GLY A C 1
ATOM 740 O O . GLY A 1 115 ? -0.057 10.635 -28.363 1.00 53.16 115 GLY A O 1
ATOM 741 N N . SER A 1 116 ? -0.908 12.524 -27.656 1.00 57.84 116 SER A N 1
ATOM 742 C CA . SER A 1 116 ? -2.160 13.279 -27.716 1.00 57.84 116 SER A CA 1
ATOM 743 C C . SER A 1 116 ? -2.229 14.384 -26.652 1.00 57.84 116 SER A C 1
ATOM 745 O O . SER A 1 116 ? -1.963 14.145 -25.478 1.00 57.84 116 SER A O 1
ATOM 747 N N . GLY A 1 117 ? -2.688 15.570 -27.053 1.00 49.56 117 GLY A N 1
ATOM 748 C CA . GLY A 1 117 ? -3.042 16.670 -26.153 1.00 49.56 117 GLY A CA 1
ATOM 749 C C . GLY A 1 117 ? -3.769 17.777 -26.909 1.00 49.56 117 GLY A C 1
ATOM 750 O O . GLY A 1 117 ? -3.317 18.916 -26.939 1.00 49.56 117 GLY A O 1
ATOM 751 N N . GLY A 1 118 ? -4.839 17.413 -27.621 1.00 52.06 118 GLY A N 1
ATOM 752 C CA . GLY A 1 118 ? -5.667 18.354 -28.366 1.00 52.06 118 GLY A CA 1
ATOM 753 C C . GLY A 1 118 ? -6.414 19.305 -27.432 1.00 52.06 118 GLY A C 1
ATOM 754 O O . GLY A 1 118 ? -7.147 18.871 -26.547 1.00 52.06 118 GLY A O 1
ATOM 755 N N . ALA A 1 119 ? -6.260 20.604 -27.676 1.00 54.66 119 ALA A N 1
ATOM 756 C CA . ALA A 1 119 ? -7.201 21.619 -27.235 1.00 54.66 119 ALA A CA 1
ATOM 757 C C . ALA A 1 119 ? -8.463 21.530 -28.113 1.00 54.66 119 ALA A C 1
ATOM 759 O O . ALA A 1 119 ? -8.397 21.744 -29.322 1.00 54.66 119 ALA A O 1
ATOM 760 N N . GLY A 1 120 ? -9.605 21.206 -27.506 1.00 51.00 120 GLY A N 1
ATOM 761 C CA . GLY A 1 120 ? -10.929 21.238 -28.130 1.00 51.00 120 GLY A CA 1
ATOM 762 C C . GLY A 1 120 ? -11.860 22.097 -27.283 1.00 51.00 120 GLY A C 1
ATOM 763 O O . GLY A 1 120 ? -12.084 21.801 -26.113 1.00 51.00 120 GLY A O 1
ATOM 764 N N . GLY A 1 121 ? -12.318 23.205 -27.861 1.00 53.84 121 GLY A N 1
ATOM 765 C CA . GLY A 1 121 ? -13.111 24.227 -27.195 1.00 53.84 121 GLY A CA 1
ATOM 766 C C . GLY A 1 121 ? -14.599 23.911 -27.023 1.00 53.84 121 GLY A C 1
ATOM 767 O O . GLY A 1 121 ? -15.153 22.961 -27.565 1.00 53.84 121 GLY A O 1
ATOM 768 N N . SER A 1 122 ? -15.196 24.810 -26.246 1.00 59.22 122 SER A N 1
ATOM 769 C CA . SER A 1 122 ? -16.593 25.073 -25.908 1.00 59.22 122 SER A CA 1
ATOM 770 C C . SER A 1 122 ? -17.664 24.777 -26.968 1.00 59.22 122 SER A C 1
ATOM 772 O O . SER A 1 122 ? -17.526 25.142 -28.132 1.00 59.22 122 SER A O 1
ATOM 774 N N . GLY A 1 123 ? -18.824 24.299 -26.504 1.00 51.62 123 GLY A N 1
ATOM 775 C CA . GLY A 1 123 ? -20.088 24.339 -27.245 1.00 51.62 123 GLY A CA 1
ATOM 776 C C . GLY A 1 123 ? -21.252 23.798 -26.415 1.00 51.62 123 GLY A C 1
ATOM 777 O O . GLY A 1 123 ? -21.293 22.612 -26.116 1.00 51.62 123 GLY A O 1
ATOM 778 N N . GLY A 1 124 ? -22.160 24.684 -25.995 1.00 52.56 124 GLY A N 1
ATOM 779 C CA . GLY A 1 124 ? -23.323 24.364 -25.165 1.00 52.56 124 GLY A CA 1
ATOM 780 C C . GLY A 1 124 ? -24.505 23.752 -25.923 1.00 52.56 124 GLY A C 1
ATOM 781 O O . GLY A 1 124 ? -24.553 23.747 -27.149 1.00 52.56 124 GLY A O 1
ATOM 782 N N . GLY A 1 125 ? -25.497 23.292 -25.159 1.00 53.78 125 GLY A N 1
ATOM 783 C CA . GLY A 1 125 ? -26.779 22.822 -25.675 1.00 53.78 125 GLY A CA 1
ATOM 784 C C . GLY A 1 125 ? -27.751 22.500 -24.543 1.00 53.78 125 GLY A C 1
ATOM 785 O O . GLY A 1 125 ? -27.626 21.476 -23.883 1.00 53.78 125 GLY A O 1
ATOM 786 N N . ASN A 1 126 ? -28.711 23.399 -24.325 1.00 58.31 126 ASN A N 1
ATOM 787 C CA . ASN A 1 126 ? -29.870 23.199 -23.459 1.00 58.31 126 ASN A CA 1
ATOM 788 C C . ASN A 1 126 ? -30.818 22.152 -24.067 1.00 58.31 126 ASN A C 1
ATOM 790 O O . ASN A 1 126 ? -31.043 22.156 -25.275 1.00 58.31 126 ASN A O 1
ATOM 794 N N . GLY A 1 127 ? -31.467 21.349 -23.225 1.00 51.00 127 GLY A N 1
ATOM 795 C CA . GLY A 1 127 ? -32.583 20.492 -23.621 1.00 51.00 127 GLY A CA 1
ATOM 796 C C . GLY A 1 127 ? -33.380 20.072 -22.394 1.00 51.00 127 GLY A C 1
ATOM 797 O O . GLY A 1 127 ? -32.950 19.205 -21.642 1.00 51.00 127 GLY A O 1
ATOM 798 N N . GLY A 1 128 ? -34.502 20.748 -22.155 1.00 52.06 128 GLY A N 1
ATOM 799 C CA . GLY A 1 128 ? -35.424 20.439 -21.069 1.00 52.06 128 GLY A CA 1
ATOM 800 C C . GLY A 1 128 ? -36.580 19.521 -21.480 1.00 52.06 128 GLY A C 1
ATOM 801 O O . GLY A 1 128 ? -36.778 19.231 -22.655 1.00 52.06 128 GLY A O 1
ATOM 802 N N . ALA A 1 129 ? -37.387 19.225 -20.456 1.00 48.97 129 ALA A N 1
ATOM 803 C CA . ALA A 1 129 ? -38.776 18.750 -20.443 1.00 48.97 129 ALA A CA 1
ATOM 804 C C . ALA A 1 129 ? -39.063 17.235 -20.544 1.00 48.97 129 ALA A C 1
ATOM 806 O O . ALA A 1 129 ? -38.833 16.584 -21.556 1.00 48.97 129 ALA A O 1
ATOM 807 N N . GLY A 1 130 ? -39.729 16.739 -19.492 1.00 46.56 130 GLY A N 1
ATOM 808 C CA . GLY A 1 130 ? -40.492 15.490 -19.457 1.00 46.56 130 GLY A CA 1
ATOM 809 C C . GLY A 1 130 ? -41.129 15.265 -18.077 1.00 46.56 130 GLY A C 1
ATOM 810 O O . GLY A 1 130 ? -40.466 14.761 -17.179 1.00 46.56 130 GLY A O 1
ATOM 811 N N . GLY A 1 131 ? -42.392 15.684 -17.893 1.00 47.66 131 GLY A N 1
ATOM 812 C CA . GLY A 1 131 ? -43.242 15.329 -16.734 1.00 47.66 131 GLY A CA 1
ATOM 813 C C . GLY A 1 131 ? -43.587 13.827 -16.715 1.00 47.66 131 GLY A C 1
ATOM 814 O O . GLY A 1 131 ? -43.321 13.126 -17.681 1.00 47.66 131 GLY A O 1
ATOM 815 N N . SER A 1 132 ? -44.227 13.230 -15.705 1.00 57.28 132 SER A N 1
ATOM 816 C CA . SER A 1 132 ? -45.502 13.608 -15.079 1.00 57.28 132 SER A CA 1
ATOM 817 C C . SER A 1 132 ? -45.954 12.515 -14.077 1.00 57.28 132 SER A C 1
ATOM 819 O O . SER A 1 132 ? -45.608 11.352 -14.261 1.00 57.28 132 SER A O 1
ATOM 821 N N . GLY A 1 133 ? -46.790 12.894 -13.093 1.00 48.94 133 GLY A N 1
ATOM 822 C CA . GLY A 1 133 ? -47.684 12.020 -12.292 1.00 48.94 133 GLY A CA 1
ATOM 823 C C . GLY A 1 133 ? -47.075 11.446 -11.002 1.00 48.94 133 GLY A C 1
ATOM 824 O O . GLY A 1 133 ? -45.943 10.996 -11.011 1.00 48.94 133 GLY A O 1
ATOM 825 N N . GLY A 1 134 ? -47.716 11.399 -9.831 1.00 50.38 134 GLY A N 1
ATOM 826 C CA . GLY A 1 134 ? -49.086 11.667 -9.366 1.00 50.38 134 GLY A CA 1
ATOM 827 C C . GLY A 1 134 ? -49.284 10.843 -8.071 1.00 50.38 134 GLY A C 1
ATOM 828 O O . GLY A 1 134 ? -48.984 9.660 -8.075 1.00 50.38 134 GLY A O 1
ATOM 829 N N . ALA A 1 135 ? -49.538 11.478 -6.920 1.00 50.47 135 ALA A N 1
ATOM 830 C CA . ALA A 1 135 ? -50.808 11.478 -6.164 1.00 50.47 135 ALA A CA 1
ATOM 831 C C . ALA A 1 135 ? -50.991 10.396 -5.061 1.00 50.47 135 ALA A C 1
ATOM 833 O O . ALA A 1 135 ? -50.805 9.210 -5.299 1.00 50.47 135 ALA A O 1
ATOM 834 N N . GLY A 1 136 ? -51.500 10.847 -3.897 1.00 44.38 136 GLY A N 1
ATOM 835 C CA . GLY A 1 136 ? -52.213 10.063 -2.864 1.00 44.38 136 GLY A CA 1
ATOM 836 C C . GLY A 1 136 ? -51.368 9.676 -1.639 1.00 44.38 136 GLY A C 1
ATOM 837 O O . GLY A 1 136 ? -50.280 9.154 -1.797 1.00 44.38 136 GLY A O 1
ATOM 838 N N . GLY A 1 137 ? -51.771 9.875 -0.383 1.00 47.69 137 GLY A N 1
ATOM 839 C CA . GLY A 1 137 ? -53.049 10.287 0.190 1.00 47.69 137 GLY A CA 1
ATOM 840 C C . GLY A 1 137 ? -52.950 10.351 1.727 1.00 47.69 137 GLY A C 1
ATOM 841 O O . GLY A 1 137 ? -51.982 9.889 2.324 1.00 47.69 137 GLY A O 1
ATOM 842 N N . SER A 1 138 ? -53.950 10.987 2.327 1.00 56.97 138 SER A N 1
ATOM 843 C CA . SER A 1 138 ? -54.029 11.500 3.700 1.00 56.97 138 SER A CA 1
ATOM 844 C C . SER A 1 138 ? -54.569 10.510 4.748 1.00 56.97 138 SER A C 1
ATOM 846 O O . SER A 1 138 ? -55.263 9.559 4.402 1.00 56.97 138 SER A O 1
ATOM 848 N N . GLY A 1 139 ? -54.384 10.846 6.034 1.00 49.22 139 GLY A N 1
ATOM 849 C CA . GLY A 1 139 ? -55.188 10.385 7.186 1.00 49.22 139 GLY A CA 1
ATOM 850 C C . GLY A 1 139 ? -54.327 10.293 8.458 1.00 49.22 139 GLY A C 1
ATOM 851 O O . GLY A 1 139 ? -53.343 9.572 8.445 1.00 49.22 139 GLY A O 1
ATOM 852 N N . GLY A 1 140 ? -54.529 11.008 9.570 1.00 46.06 140 GLY A N 1
ATOM 853 C CA . GLY A 1 140 ? -55.711 11.683 10.112 1.00 46.06 140 GLY A CA 1
ATOM 854 C C . GLY A 1 140 ? -56.431 10.767 11.111 1.00 46.06 140 GLY A C 1
ATOM 855 O O . GLY A 1 140 ? -57.100 9.837 10.675 1.00 46.06 140 GLY A O 1
ATOM 856 N N . GLY A 1 141 ? -56.309 11.023 12.421 1.00 46.94 141 GLY A N 1
ATOM 857 C CA . GLY A 1 141 ? -57.035 10.273 13.455 1.00 46.94 141 GLY A CA 1
ATOM 858 C C . GLY A 1 141 ? -56.664 10.636 14.896 1.00 46.94 141 GLY A C 1
ATOM 859 O O . GLY A 1 141 ? -55.815 9.987 15.496 1.00 46.94 141 GLY A O 1
ATOM 860 N N . ASP A 1 142 ? -57.332 11.661 15.428 1.00 47.12 142 ASP A N 1
ATOM 861 C CA . ASP A 1 142 ? -57.396 12.036 16.844 1.00 47.12 142 ASP A CA 1
ATOM 862 C C . ASP A 1 142 ? -58.288 11.092 17.678 1.00 47.12 142 ASP A C 1
ATOM 864 O O . ASP A 1 142 ? -59.255 10.521 17.172 1.00 47.12 142 ASP A O 1
ATOM 868 N N . GLY A 1 143 ? -58.041 11.067 18.995 1.00 46.50 143 GLY A N 1
ATOM 869 C CA . GLY A 1 143 ? -59.001 10.674 20.042 1.00 46.50 143 GLY A CA 1
ATOM 870 C C . GLY A 1 143 ? -58.519 9.502 20.908 1.00 46.50 143 GLY A C 1
ATOM 871 O O . GLY A 1 143 ? -58.147 8.462 20.393 1.00 46.50 143 GLY A O 1
ATOM 872 N N . GLY A 1 144 ? -58.499 9.543 22.239 1.00 43.00 144 GLY A N 1
ATOM 873 C CA . GLY A 1 144 ? -59.028 10.505 23.197 1.00 43.00 144 GLY A CA 1
ATOM 874 C C . GLY A 1 144 ? -59.437 9.772 24.487 1.00 43.00 144 GLY A C 1
ATOM 875 O O . GLY A 1 144 ? -60.145 8.778 24.425 1.00 43.00 144 GLY A O 1
ATOM 876 N N . ALA A 1 145 ? -59.030 10.339 25.629 1.00 41.66 145 ALA A N 1
ATOM 877 C CA . ALA A 1 145 ? -59.608 10.236 26.978 1.00 41.66 145 ALA A CA 1
ATOM 878 C C . ALA A 1 145 ? -59.548 8.920 27.794 1.00 41.66 145 ALA A C 1
ATOM 880 O O . ALA A 1 145 ? -60.106 7.893 27.431 1.00 41.66 145 ALA A O 1
ATOM 881 N N . GLY A 1 146 ? -59.065 9.066 29.040 1.00 36.41 146 GLY A N 1
ATOM 882 C CA . GLY A 1 146 ? -59.632 8.371 30.204 1.00 36.41 146 GLY A CA 1
ATOM 883 C C . GLY A 1 146 ? -58.613 7.822 31.203 1.00 36.41 146 GLY A C 1
ATOM 884 O O . GLY A 1 146 ? -58.090 6.737 31.004 1.00 36.41 146 GLY A O 1
ATOM 885 N N . GLY A 1 147 ? -58.389 8.520 32.324 1.00 38.44 147 GLY A N 1
ATOM 886 C CA . GLY A 1 147 ? -57.676 7.925 33.460 1.00 38.44 147 GLY A CA 1
ATOM 887 C C . GLY A 1 147 ? -57.170 8.912 34.504 1.00 38.44 147 GLY A C 1
ATOM 888 O O . GLY A 1 147 ? -55.972 9.120 34.633 1.00 38.44 147 GLY A O 1
ATOM 889 N N . ARG A 1 148 ? -58.079 9.519 35.274 1.00 50.06 148 ARG A N 1
ATOM 890 C CA . ARG A 1 148 ? -57.728 10.132 36.563 1.00 50.06 148 ARG A CA 1
ATOM 891 C C . ARG A 1 148 ? -57.392 8.992 37.528 1.00 50.06 148 ARG A C 1
ATOM 893 O O . ARG A 1 148 ? -58.273 8.199 37.837 1.00 50.06 148 ARG A O 1
ATOM 900 N N . GLY A 1 149 ? -56.159 8.930 38.010 1.00 38.44 149 GLY A N 1
ATOM 901 C CA . GLY A 1 149 ? -55.744 8.008 39.063 1.00 38.44 149 GLY A CA 1
ATOM 902 C C . GLY A 1 149 ? -54.545 8.598 39.782 1.00 38.44 149 GLY A C 1
ATOM 903 O O . GLY A 1 149 ? -53.496 8.787 39.177 1.00 38.44 149 GLY A O 1
ATOM 904 N N . GLY A 1 150 ? -54.745 8.985 41.041 1.00 39.00 150 GLY A N 1
ATOM 905 C CA . GLY A 1 150 ? -53.679 9.459 41.913 1.00 39.00 150 GLY A CA 1
ATOM 906 C C . GLY A 1 150 ? -52.618 8.386 42.156 1.00 39.00 150 GLY A C 1
ATOM 907 O O . GLY A 1 150 ? -52.835 7.205 41.899 1.00 39.00 150 GLY A O 1
ATOM 908 N N . ALA A 1 151 ? -51.475 8.845 42.661 1.00 43.34 151 ALA A N 1
ATOM 909 C CA . ALA A 1 151 ? -50.334 8.047 43.096 1.00 43.34 151 ALA A CA 1
ATOM 910 C C . ALA A 1 151 ? -50.741 6.785 43.900 1.00 43.34 151 ALA A C 1
ATOM 912 O O . ALA A 1 151 ? -51.767 6.782 44.583 1.00 43.34 151 ALA A O 1
ATOM 913 N N . PRO A 1 152 ? -49.885 5.753 43.908 1.00 45.31 152 PRO A N 1
ATOM 914 C CA . PRO A 1 152 ? -48.767 5.849 44.836 1.00 45.31 152 PRO A CA 1
ATOM 915 C C . PRO A 1 152 ? -47.407 5.659 44.163 1.00 45.31 152 PRO A C 1
ATOM 917 O O . PRO A 1 152 ? -47.223 4.870 43.243 1.00 45.31 152 PRO A O 1
ATOM 920 N N . ALA A 1 153 ? -46.438 6.399 44.691 1.00 52.75 153 ALA A N 1
ATOM 921 C CA . ALA A 1 153 ? -45.037 6.042 44.609 1.00 52.75 153 ALA A CA 1
ATOM 922 C C . ALA A 1 153 ? -44.831 4.603 45.120 1.00 52.75 153 ALA A C 1
ATOM 924 O O . ALA A 1 153 ? -45.451 4.212 46.109 1.00 52.75 153 ALA A O 1
ATOM 925 N N . ASN A 1 154 ? -43.887 3.892 44.501 1.00 49.22 154 ASN A N 1
ATOM 926 C CA . ASN A 1 154 ? -43.428 2.536 44.829 1.00 49.22 154 ASN A CA 1
ATOM 927 C C . ASN A 1 154 ? -44.315 1.390 44.329 1.00 49.22 154 ASN A C 1
ATOM 929 O O . ASN A 1 154 ? -44.938 0.673 45.108 1.00 49.22 154 ASN A O 1
ATOM 933 N N . THR A 1 155 ? -44.245 1.127 43.029 1.00 41.78 155 THR A N 1
ATOM 934 C CA . THR A 1 155 ? -44.197 -0.259 42.555 1.00 41.78 155 THR A CA 1
ATOM 935 C C . THR A 1 155 ? -42.747 -0.539 42.154 1.00 41.78 155 THR A C 1
ATOM 937 O O . THR A 1 155 ? -42.245 0.161 41.272 1.00 41.78 155 THR A O 1
ATOM 940 N N . PRO A 1 156 ? -42.030 -1.478 42.797 1.00 49.34 156 PRO A N 1
ATOM 941 C CA . PRO A 1 156 ? -40.808 -2.008 42.215 1.00 49.34 156 PRO A CA 1
ATOM 942 C C . PRO A 1 156 ? -41.253 -2.798 40.983 1.00 49.34 156 PRO A C 1
ATOM 944 O O . PRO A 1 156 ? -41.794 -3.892 41.111 1.00 49.34 156 PRO A O 1
ATOM 947 N N . ASP A 1 157 ? -41.161 -2.181 39.804 1.00 44.97 157 ASP A N 1
ATOM 948 C CA . ASP A 1 157 ? -41.431 -2.880 38.554 1.00 44.97 157 ASP A CA 1
ATOM 949 C C . ASP A 1 157 ? -40.353 -3.952 38.385 1.00 44.97 157 ASP A C 1
ATOM 951 O O . ASP A 1 157 ? -39.183 -3.679 38.118 1.00 44.97 157 ASP A O 1
ATOM 955 N N . GLU A 1 158 ? -40.768 -5.184 38.640 1.00 51.34 158 GLU A N 1
ATOM 956 C CA . GLU A 1 158 ? -39.985 -6.412 38.617 1.00 51.34 158 GLU A CA 1
ATOM 957 C C . GLU A 1 158 ? -39.708 -6.863 37.164 1.00 51.34 158 GLU A C 1
ATOM 959 O O . GLU A 1 158 ? -39.826 -8.039 36.829 1.00 51.34 158 GLU A O 1
ATOM 964 N N . SER A 1 159 ? -39.342 -5.914 36.290 1.00 50.09 159 SER A N 1
ATOM 965 C CA . SER A 1 159 ? -38.857 -6.147 34.916 1.00 50.09 159 SER A CA 1
ATOM 966 C C . SER A 1 159 ? -37.405 -5.685 34.713 1.00 50.09 159 SER A C 1
ATOM 968 O O . SER A 1 159 ? -36.854 -5.808 33.618 1.00 50.09 159 SER A O 1
ATOM 970 N N . ASP A 1 160 ? -36.772 -5.167 35.766 1.00 57.12 160 ASP A N 1
ATOM 971 C CA . ASP A 1 160 ? -35.405 -4.654 35.766 1.00 57.12 160 ASP A CA 1
ATOM 972 C C . ASP A 1 160 ? -34.456 -5.750 36.295 1.00 57.12 160 ASP A C 1
ATOM 974 O O . ASP A 1 160 ? -34.154 -5.837 37.488 1.00 57.12 160 ASP A O 1
ATOM 978 N N . CYS A 1 161 ? -33.977 -6.644 35.420 1.00 52.62 161 CYS A N 1
ATOM 979 C CA . CYS A 1 161 ? -32.723 -7.346 35.710 1.00 52.62 161 CYS A CA 1
ATOM 980 C C . CYS A 1 161 ? -31.662 -6.246 35.786 1.00 52.62 161 CYS A C 1
ATOM 982 O O . CYS A 1 161 ? -31.210 -5.813 34.737 1.00 52.62 161 CYS A O 1
ATOM 984 N N . GLY A 1 162 ? -31.369 -5.747 36.995 1.00 66.94 162 GLY A N 1
ATOM 985 C CA . GLY A 1 162 ? -30.771 -4.437 37.303 1.00 66.94 162 GLY A CA 1
ATOM 986 C C . GLY A 1 162 ? -29.367 -4.146 36.769 1.00 66.94 162 GLY A C 1
ATOM 987 O O . GLY A 1 162 ? -28.500 -3.725 37.525 1.00 66.94 162 GLY A O 1
ATOM 988 N N . CYS A 1 163 ? -29.146 -4.362 35.481 1.00 71.00 163 CYS A N 1
ATOM 989 C CA . CYS A 1 163 ? -27.911 -4.195 34.752 1.00 71.00 163 CYS A CA 1
ATOM 990 C C . CYS A 1 163 ? -27.858 -2.765 34.231 1.00 71.00 163 CYS A C 1
ATOM 992 O O . CYS A 1 163 ? -28.516 -2.418 33.248 1.00 71.00 163 CYS A O 1
ATOM 994 N N . ARG A 1 164 ? -27.086 -1.917 34.905 1.00 74.12 164 ARG A N 1
ATOM 995 C CA . ARG A 1 164 ? -26.839 -0.556 34.428 1.00 74.12 164 ARG A CA 1
ATOM 996 C C . ARG A 1 164 ? -25.635 -0.563 33.495 1.00 74.12 164 ARG A C 1
ATOM 998 O O . ARG A 1 164 ? -24.598 -1.134 33.830 1.00 74.12 164 ARG A O 1
ATOM 1005 N N . ALA A 1 165 ? -25.779 0.083 32.337 1.00 69.12 165 ALA A N 1
ATOM 1006 C CA . ALA A 1 165 ? -24.644 0.354 31.466 1.00 69.12 165 ALA A CA 1
ATOM 1007 C C . ALA A 1 165 ? -23.623 1.206 32.227 1.00 69.12 165 ALA A C 1
ATOM 1009 O O . ALA A 1 165 ? -23.991 2.172 32.905 1.00 69.12 165 ALA A O 1
ATOM 1010 N N . VAL A 1 166 ? -22.348 0.851 32.124 1.00 65.25 166 VAL A N 1
ATOM 1011 C CA . VAL A 1 166 ? -21.278 1.600 32.779 1.00 65.25 166 VAL A CA 1
ATOM 1012 C C . VAL A 1 166 ? -21.037 2.860 31.933 1.00 65.25 166 VAL A C 1
ATOM 1014 O O . VAL A 1 166 ? -20.422 2.798 30.880 1.00 65.25 166 VAL A O 1
ATOM 1017 N N . GLY A 1 167 ? -21.586 4.014 32.337 1.00 59.06 167 GLY A N 1
ATOM 1018 C CA . GLY A 1 167 ? -21.084 5.313 31.851 1.00 59.06 167 GLY A CA 1
ATOM 1019 C C . GLY A 1 167 ? -21.923 6.141 30.865 1.00 59.06 167 GLY A C 1
ATOM 1020 O O . GLY A 1 167 ? -21.343 6.899 30.095 1.00 59.06 167 GLY A O 1
ATOM 1021 N N . ARG A 1 168 ? -23.264 6.112 30.903 1.00 51.47 168 ARG A N 1
ATOM 1022 C CA . ARG A 1 168 ? -24.094 7.115 30.180 1.00 51.47 168 ARG A CA 1
ATOM 1023 C C . ARG A 1 168 ? -24.581 8.306 31.011 1.00 51.47 168 ARG A C 1
ATOM 1025 O O . ARG A 1 168 ? -25.343 9.125 30.504 1.00 51.47 168 ARG A O 1
ATOM 1032 N N . ASP A 1 169 ? -24.071 8.476 32.225 1.00 45.31 169 ASP A N 1
ATOM 1033 C CA . ASP A 1 169 ? -24.296 9.688 33.015 1.00 45.31 169 ASP A CA 1
ATOM 1034 C C . ASP A 1 169 ? -23.208 10.726 32.701 1.00 45.31 169 ASP A C 1
ATOM 1036 O O . ASP A 1 169 ? -22.351 11.041 33.527 1.00 45.31 169 ASP A O 1
ATOM 1040 N N . ALA A 1 170 ? -23.225 11.264 31.477 1.00 48.94 170 ALA A N 1
ATOM 1041 C CA . ALA A 1 170 ? -22.458 12.456 31.122 1.00 48.94 170 ALA A CA 1
ATOM 1042 C C . ALA A 1 170 ? -23.072 13.672 31.836 1.00 48.94 170 ALA A C 1
ATOM 1044 O O . ALA A 1 170 ? -23.825 14.462 31.265 1.00 48.94 170 ALA A O 1
ATOM 1045 N N . GLY A 1 171 ? -22.773 13.796 33.128 1.00 39.59 171 GLY A N 1
ATOM 1046 C CA . GLY A 1 171 ? -23.016 14.997 33.903 1.00 39.59 171 GLY A CA 1
ATOM 1047 C C . GLY A 1 171 ? -22.228 16.152 33.296 1.00 39.59 171 GLY A C 1
ATOM 1048 O O . GLY A 1 171 ? -21.005 16.209 33.398 1.00 39.59 171 GLY A O 1
ATOM 1049 N N . ALA A 1 172 ? -22.940 17.082 32.665 1.00 44.12 172 ALA A N 1
ATOM 1050 C CA . ALA A 1 172 ? -22.418 18.388 32.310 1.00 44.12 172 ALA A CA 1
ATOM 1051 C C . ALA A 1 172 ? -21.951 19.109 33.589 1.00 44.12 172 ALA A C 1
ATOM 1053 O O . ALA A 1 172 ? -22.760 19.660 34.333 1.00 44.12 172 ALA A O 1
ATOM 1054 N N . ALA A 1 173 ? -20.646 19.106 33.852 1.00 47.19 173 ALA A N 1
ATOM 1055 C CA . ALA A 1 173 ? -20.020 19.919 34.885 1.00 47.19 173 ALA A CA 1
ATOM 1056 C C . ALA A 1 173 ? -18.920 20.766 34.239 1.00 47.19 173 ALA A C 1
ATOM 1058 O O . ALA A 1 173 ? -17.910 20.255 33.759 1.00 47.19 173 ALA A O 1
ATOM 1059 N N . GLY A 1 174 ? -19.160 22.078 34.184 1.00 44.47 174 GLY A N 1
ATOM 1060 C CA . GLY A 1 174 ? -18.205 23.062 33.693 1.00 44.47 174 GLY A CA 1
ATOM 1061 C C . GLY A 1 174 ? -16.944 23.137 34.555 1.00 44.47 174 GLY A C 1
ATOM 1062 O O . GLY A 1 174 ? -16.983 22.939 35.767 1.00 44.47 174 GLY A O 1
ATOM 1063 N N . GLY A 1 175 ? -15.826 23.480 33.918 1.00 45.62 175 GLY A N 1
ATOM 1064 C CA . GLY A 1 175 ? -14.543 23.684 34.580 1.00 45.62 175 GLY A CA 1
ATOM 1065 C C . GLY A 1 175 ? -13.654 24.618 33.769 1.00 45.62 175 GLY A C 1
ATOM 1066 O O . GLY A 1 175 ? -13.266 24.310 32.649 1.00 45.62 175 GLY A O 1
ATOM 1067 N N . LEU A 1 176 ? -13.389 25.786 34.344 1.00 47.41 176 LEU A N 1
ATOM 1068 C CA . LEU A 1 176 ? -12.572 26.888 33.849 1.00 47.41 176 LEU A CA 1
ATOM 1069 C C . LEU A 1 176 ? -11.162 26.480 33.369 1.00 47.41 176 LEU A C 1
ATOM 1071 O O . LEU A 1 176 ? -10.421 25.829 34.092 1.00 47.41 176 LEU A O 1
ATOM 1075 N N . GLY A 1 177 ? -10.769 27.027 32.215 1.00 49.56 177 GLY A N 1
ATOM 1076 C CA . GLY A 1 177 ? -9.558 27.838 32.031 1.00 49.56 177 GLY A CA 1
ATOM 1077 C C . GLY A 1 177 ? -8.182 27.262 32.390 1.00 49.56 177 GLY A C 1
ATOM 1078 O O . GLY A 1 177 ? -7.794 27.241 33.552 1.00 49.56 177 GLY A O 1
ATOM 1079 N N . LEU A 1 178 ? -7.341 27.069 31.368 1.00 50.84 178 LEU A N 1
ATOM 1080 C CA . LEU A 1 178 ? -5.930 27.452 31.466 1.00 50.84 178 LEU A CA 1
ATOM 1081 C C . LEU A 1 178 ? -5.383 27.877 30.094 1.00 50.84 178 LEU A C 1
ATOM 1083 O O . LEU A 1 178 ? -5.200 27.071 29.186 1.00 50.84 178 LEU A O 1
ATOM 1087 N N . ILE A 1 179 ? -5.130 29.177 29.957 1.00 51.00 179 ILE A N 1
ATOM 1088 C CA . ILE A 1 179 ? -4.395 29.783 28.845 1.00 51.00 179 ILE A CA 1
ATOM 1089 C C . ILE A 1 179 ? -2.915 29.456 29.065 1.00 51.00 179 ILE A C 1
ATOM 1091 O O . ILE A 1 179 ? -2.294 30.014 29.968 1.00 51.00 179 ILE A O 1
ATOM 1095 N N . VAL A 1 180 ? -2.331 28.571 28.256 1.00 55.22 180 VAL A N 1
ATOM 1096 C CA . VAL A 1 180 ? -0.871 28.405 28.221 1.00 55.22 180 VAL A CA 1
ATOM 1097 C C . VAL A 1 180 ? -0.308 29.420 27.234 1.00 55.22 180 VAL A C 1
ATOM 1099 O O . VAL A 1 180 ? -0.346 29.241 26.018 1.00 55.22 180 VAL A O 1
ATOM 1102 N N . ALA A 1 181 ? 0.191 30.525 27.781 1.00 50.09 181 ALA A N 1
ATOM 1103 C CA . ALA A 1 181 ? 0.971 31.508 27.051 1.00 50.09 181 ALA A CA 1
ATOM 1104 C C . ALA A 1 181 ? 2.325 30.896 26.651 1.00 50.09 181 ALA A C 1
ATOM 1106 O O . ALA A 1 181 ? 3.200 30.697 27.491 1.00 50.09 181 ALA A O 1
ATOM 1107 N N . MET A 1 182 ? 2.511 30.613 25.362 1.00 55.44 182 MET A N 1
ATOM 1108 C CA . MET A 1 182 ? 3.824 30.300 24.798 1.00 55.44 182 MET A CA 1
ATOM 1109 C C . MET A 1 182 ? 4.556 31.605 24.487 1.00 55.44 182 MET A C 1
ATOM 1111 O O . MET A 1 182 ? 4.305 32.242 23.464 1.00 55.44 182 MET A O 1
ATOM 1115 N N . ALA A 1 183 ? 5.471 31.998 25.372 1.00 46.28 183 ALA A N 1
ATOM 1116 C CA . ALA A 1 183 ? 6.396 33.096 25.136 1.00 46.28 183 ALA A CA 1
ATOM 1117 C C . ALA A 1 183 ? 7.857 32.624 25.235 1.00 46.28 183 ALA A C 1
ATOM 1119 O O . ALA A 1 183 ? 8.357 32.295 26.304 1.00 46.28 183 ALA A O 1
ATOM 1120 N N . SER A 1 184 ? 8.523 32.715 24.082 1.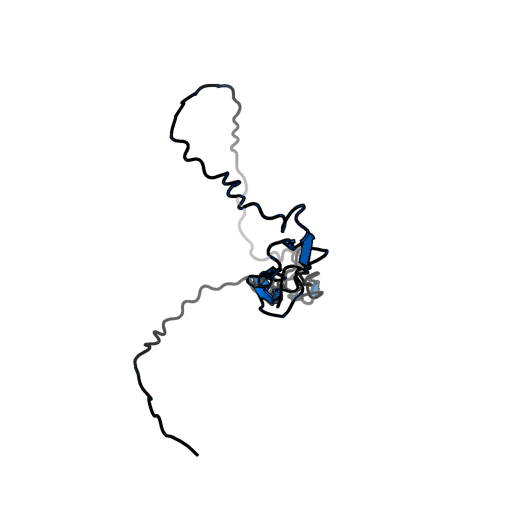00 48.22 184 SER A N 1
ATOM 1121 C CA . SER A 1 184 ? 9.874 33.264 23.909 1.00 48.22 184 SER A CA 1
ATOM 1122 C C . SER A 1 184 ? 11.113 32.416 24.237 1.00 48.22 184 SER A C 1
ATOM 1124 O O . SER A 1 184 ? 11.556 32.293 25.368 1.00 48.22 184 SER A O 1
ATOM 1126 N N . MET A 1 185 ? 11.780 32.048 23.137 1.00 44.06 185 MET A N 1
ATOM 1127 C CA . MET A 1 185 ? 13.174 32.386 22.812 1.00 44.06 185 MET A CA 1
ATOM 1128 C C . MET A 1 185 ? 14.341 31.854 23.669 1.00 44.06 185 MET A C 1
ATOM 1130 O O . MET A 1 185 ? 14.549 32.209 24.820 1.00 44.06 185 MET A O 1
ATOM 1134 N N . ALA A 1 186 ? 15.262 31.252 22.908 1.00 46.78 186 ALA A N 1
ATOM 1135 C CA . ALA A 1 186 ? 16.716 31.394 22.997 1.00 46.78 186 ALA A CA 1
ATOM 1136 C C . ALA A 1 186 ? 17.476 30.518 24.001 1.00 46.78 186 ALA A C 1
ATOM 1138 O O . ALA A 1 186 ? 17.726 30.912 25.128 1.00 46.78 186 ALA A O 1
ATOM 1139 N N . LEU A 1 187 ? 18.091 29.456 23.466 1.00 50.28 187 LEU A N 1
ATOM 1140 C CA . LEU A 1 187 ? 19.476 29.091 23.785 1.00 50.28 187 LEU A CA 1
ATOM 1141 C C . LEU A 1 187 ? 20.195 28.603 22.517 1.00 50.28 187 LEU A C 1
ATOM 1143 O O . LEU A 1 187 ? 20.411 27.420 22.278 1.00 50.28 187 LEU A O 1
ATOM 1147 N N . ARG A 1 188 ? 20.639 29.567 21.701 1.00 53.31 188 ARG A N 1
ATOM 1148 C CA . ARG A 1 188 ? 21.830 29.372 20.866 1.00 53.31 188 ARG A CA 1
ATOM 1149 C C . ARG A 1 188 ? 23.039 29.348 21.800 1.00 53.31 188 ARG A C 1
ATOM 1151 O O . ARG A 1 188 ? 23.449 30.408 22.260 1.00 53.31 188 ARG A O 1
ATOM 1158 N N . ARG A 1 189 ? 23.676 28.195 22.014 1.00 58.28 189 ARG A N 1
ATOM 1159 C CA . ARG A 1 189 ? 25.106 28.152 22.372 1.00 58.28 189 ARG A CA 1
ATOM 1160 C C . ARG A 1 189 ? 25.821 27.038 21.617 1.00 58.28 189 ARG A C 1
ATOM 1162 O O . ARG A 1 189 ? 25.949 25.912 22.072 1.00 58.28 189 ARG A O 1
ATOM 1169 N N . ARG A 1 190 ? 26.361 27.428 20.460 1.00 59.66 190 ARG A N 1
ATOM 1170 C CA . ARG A 1 190 ? 27.549 26.813 19.863 1.00 59.66 190 ARG A CA 1
ATOM 1171 C C . ARG A 1 190 ? 28.683 26.812 20.897 1.00 59.66 190 ARG A C 1
ATOM 1173 O O . ARG A 1 190 ? 29.151 27.888 21.267 1.00 59.66 190 ARG A O 1
ATOM 1180 N N . LYS A 1 191 ? 29.202 25.645 21.272 1.00 51.03 191 LYS A N 1
ATOM 1181 C CA . LYS A 1 191 ? 30.618 25.473 21.641 1.00 51.03 191 LYS A CA 1
ATOM 1182 C C . LYS A 1 191 ? 30.979 24.004 21.408 1.00 51.03 191 LYS A C 1
ATOM 1184 O O . LYS A 1 191 ? 30.509 23.137 22.118 1.00 51.03 191 LYS A O 1
ATOM 1189 N N . ARG A 1 192 ? 31.454 23.698 20.198 1.00 53.56 192 ARG A N 1
ATOM 1190 C CA . ARG A 1 192 ? 32.882 23.558 19.847 1.00 53.56 192 ARG A CA 1
ATOM 1191 C C . ARG A 1 192 ? 33.525 22.342 20.530 1.00 53.56 192 ARG A C 1
ATOM 1193 O O . ARG A 1 192 ? 33.832 22.431 21.706 1.00 53.56 192 ARG A O 1
ATOM 1200 N N . ARG A 1 193 ? 33.802 21.329 19.699 1.00 53.88 193 ARG A N 1
ATOM 1201 C CA . ARG A 1 193 ? 35.001 20.470 19.656 1.00 53.88 193 ARG A CA 1
ATOM 1202 C C . ARG A 1 193 ? 35.504 19.887 20.988 1.00 53.88 193 ARG A C 1
ATOM 1204 O O . ARG A 1 193 ? 36.104 20.594 21.791 1.00 53.88 193 ARG A O 1
ATOM 1211 N N . SER A 1 194 ? 35.427 18.567 21.100 1.00 50.38 194 SER A N 1
ATOM 1212 C CA . SER A 1 194 ? 36.606 17.733 21.372 1.00 50.38 194 SER A CA 1
ATOM 1213 C C . SER A 1 194 ? 36.676 16.666 20.296 1.00 50.38 194 SER A C 1
ATOM 1215 O O . SER A 1 194 ? 35.583 16.258 19.845 1.00 50.38 194 SER A O 1
#

Sequence (194 aa):
MACADGDACTTGETCSGGACTGGAATSCDDGNLCTDDACDPQLGCTHTANTAPCEDGNACTLDDACAFGVCTGRARVCVDGDPCTDDSCDPVAGCQYVPIPDCGSGGGGSGGSGGSGGAGGSGGGNGGAGGSGGAGGSGGGDGGAGGRGGAPANTPDESDCGCRAVGRDAGAAGGLGLIVAMASMALRRRKRRS